Protein AF-A0A1J3HR22-F1 (afdb_monomer)

Mean predicted aligned error: 10.81 Å

Structure (mmCIF, N/CA/C/O backbone):
data_AF-A0A1J3HR22-F1
#
_entry.id   AF-A0A1J3HR22-F1
#
loop_
_atom_site.group_PDB
_atom_site.id
_atom_site.type_symbol
_atom_site.label_atom_id
_atom_site.label_alt_id
_atom_site.label_comp_id
_atom_site.label_asym_id
_atom_site.label_entity_id
_atom_site.label_seq_id
_atom_site.pdbx_PDB_ins_code
_atom_site.Cartn_x
_atom_site.Cartn_y
_atom_site.Cartn_z
_atom_site.occupancy
_atom_site.B_iso_or_equiv
_atom_site.auth_seq_id
_atom_site.auth_comp_id
_atom_site.auth_asym_id
_atom_site.auth_atom_id
_atom_site.pdbx_PDB_model_num
ATOM 1 N N . GLY A 1 1 ? 10.345 19.399 -40.267 1.00 38.50 1 GLY A N 1
ATOM 2 C CA . GLY A 1 1 ? 11.377 18.783 -39.419 1.00 38.50 1 GLY A CA 1
ATOM 3 C C . GLY A 1 1 ? 10.767 17.568 -38.771 1.00 38.50 1 GLY A C 1
ATOM 4 O O . GLY A 1 1 ? 9.770 17.724 -38.082 1.00 38.50 1 GLY A O 1
ATOM 5 N N . GLU A 1 2 ? 11.291 16.381 -39.057 1.00 41.41 2 GLU A N 1
ATOM 6 C CA . GLU A 1 2 ? 10.837 15.141 -38.424 1.00 41.41 2 GLU A CA 1
ATOM 7 C C . GLU A 1 2 ? 11.431 15.054 -37.016 1.00 41.41 2 GLU A C 1
ATOM 9 O O . GLU A 1 2 ? 12.649 15.016 -36.838 1.00 41.41 2 GLU A O 1
ATOM 14 N N . ILE A 1 3 ? 10.569 15.074 -35.999 1.00 49.09 3 ILE A N 1
ATOM 15 C CA . ILE A 1 3 ? 10.969 14.804 -34.619 1.00 49.09 3 ILE A CA 1
ATOM 16 C C . ILE A 1 3 ? 11.167 13.292 -34.522 1.00 49.09 3 ILE A C 1
ATOM 18 O O . ILE A 1 3 ? 10.205 12.528 -34.510 1.00 49.09 3 ILE A O 1
ATOM 22 N N . LEU A 1 4 ? 12.426 12.861 -34.480 1.00 43.66 4 LEU A N 1
ATOM 23 C CA . LEU A 1 4 ? 12.804 11.466 -34.292 1.00 43.66 4 LEU A CA 1
ATOM 24 C C . LEU A 1 4 ? 12.499 11.055 -32.839 1.00 43.66 4 LEU A C 1
ATOM 26 O O . LEU A 1 4 ? 13.366 11.115 -31.965 1.00 43.66 4 LEU A O 1
ATOM 30 N N . ILE A 1 5 ? 11.252 10.677 -32.553 1.00 50.25 5 ILE A N 1
ATOM 31 C CA . ILE A 1 5 ? 10.874 10.106 -31.257 1.00 50.25 5 ILE A CA 1
ATOM 32 C C . ILE A 1 5 ? 11.477 8.701 -31.201 1.00 50.25 5 ILE A C 1
ATOM 34 O O . ILE A 1 5 ? 10.930 7.754 -31.763 1.00 50.25 5 ILE A O 1
ATOM 38 N N . LYS A 1 6 ? 12.640 8.550 -30.560 1.00 55.81 6 LYS A N 1
ATOM 39 C CA . LYS A 1 6 ? 13.169 7.217 -30.259 1.00 55.81 6 LYS A CA 1
ATOM 40 C C . LYS A 1 6 ? 12.271 6.577 -29.194 1.00 55.81 6 LYS A C 1
ATOM 42 O O . LYS A 1 6 ? 12.116 7.185 -28.133 1.00 55.81 6 LYS A O 1
ATOM 47 N N . PRO A 1 7 ? 11.692 5.389 -29.439 1.00 66.38 7 PRO A N 1
ATOM 48 C CA . PRO A 1 7 ? 10.910 4.701 -28.422 1.00 66.38 7 PRO A CA 1
ATOM 49 C C . PRO A 1 7 ? 11.784 4.436 -27.191 1.00 66.38 7 PRO A C 1
ATOM 51 O O . PRO A 1 7 ? 12.948 4.039 -27.309 1.00 66.38 7 PRO A O 1
ATOM 54 N N . ALA A 1 8 ? 11.236 4.711 -26.008 1.00 76.19 8 ALA A N 1
ATOM 55 C CA . ALA A 1 8 ? 11.903 4.397 -24.754 1.00 76.19 8 ALA A CA 1
ATOM 56 C C . ALA A 1 8 ? 12.046 2.875 -24.619 1.00 76.19 8 ALA A C 1
ATOM 58 O O . ALA A 1 8 ? 11.144 2.125 -24.984 1.00 76.19 8 ALA A O 1
ATOM 59 N N . ARG A 1 9 ? 13.185 2.425 -24.090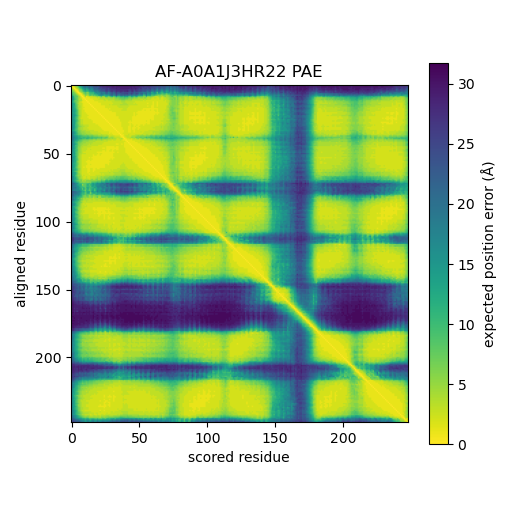 1.00 80.44 9 ARG A N 1
ATOM 60 C CA . ARG A 1 9 ? 13.439 1.004 -23.834 1.00 80.44 9 ARG A CA 1
ATOM 61 C C . ARG A 1 9 ? 12.519 0.465 -22.744 1.00 80.44 9 ARG A C 1
ATOM 63 O O . ARG A 1 9 ? 12.256 1.176 -21.772 1.00 80.44 9 ARG A O 1
ATOM 70 N N . ALA A 1 10 ? 12.133 -0.803 -22.843 1.00 83.75 10 ALA A N 1
ATOM 71 C CA . ALA A 1 10 ? 11.312 -1.489 -21.851 1.00 83.75 10 ALA A CA 1
ATOM 72 C C . ALA A 1 10 ? 11.959 -1.454 -20.460 1.00 83.75 10 ALA A C 1
ATOM 74 O O . ALA A 1 10 ? 11.281 -1.189 -19.474 1.00 83.75 10 ALA A O 1
ATOM 75 N N . THR A 1 11 ? 13.291 -1.575 -20.376 1.00 77.94 11 THR A N 1
ATOM 76 C CA . THR A 1 11 ? 14.018 -1.429 -19.101 1.00 77.94 11 THR A CA 1
ATOM 77 C C . THR A 1 11 ? 13.822 -0.046 -18.463 1.00 77.94 11 THR A C 1
ATOM 79 O O . THR A 1 11 ? 13.668 0.077 -17.247 1.00 77.94 11 THR A O 1
ATOM 82 N N . THR A 1 12 ? 13.832 1.020 -19.268 1.00 81.06 12 THR A N 1
ATOM 83 C CA . THR A 1 12 ? 13.593 2.385 -18.778 1.00 81.06 12 THR A CA 1
ATOM 84 C C . THR A 1 12 ? 12.143 2.549 -18.336 1.00 81.06 12 THR A C 1
ATOM 86 O O . THR A 1 12 ? 11.900 3.092 -17.263 1.00 81.06 12 THR A O 1
ATOM 89 N N . LEU A 1 13 ? 11.199 2.028 -19.122 1.00 85.75 13 LEU A N 1
ATOM 90 C CA . LEU A 1 13 ? 9.773 2.067 -18.806 1.00 85.75 13 LEU A CA 1
ATOM 91 C C . LEU A 1 13 ? 9.453 1.292 -17.520 1.00 85.75 13 LEU A C 1
ATOM 93 O O . LEU A 1 13 ? 8.740 1.816 -16.672 1.00 85.75 13 LEU A O 1
ATOM 97 N N . ALA A 1 14 ? 10.057 0.120 -17.309 1.00 84.81 14 ALA A N 1
ATOM 98 C CA . ALA A 1 14 ? 9.918 -0.657 -16.078 1.00 84.81 14 ALA A CA 1
ATOM 99 C C . ALA A 1 14 ? 10.439 0.107 -14.849 1.00 84.81 14 ALA A C 1
ATOM 101 O O . ALA A 1 14 ? 9.800 0.106 -13.803 1.00 84.81 14 ALA A O 1
ATOM 102 N N . ARG A 1 15 ? 11.571 0.818 -14.960 1.00 82.31 15 ARG A N 1
ATOM 103 C CA . ARG A 1 15 ? 12.066 1.675 -13.863 1.00 82.31 15 ARG A CA 1
ATOM 104 C C . ARG A 1 15 ? 11.129 2.848 -13.578 1.00 82.31 15 ARG A C 1
ATOM 106 O O . ARG A 1 15 ? 10.887 3.161 -12.416 1.00 82.31 15 ARG A O 1
ATOM 113 N N . THR A 1 16 ? 10.592 3.486 -14.617 1.00 85.75 16 THR A N 1
ATOM 114 C CA . THR A 1 16 ? 9.608 4.563 -14.452 1.00 85.75 16 THR A CA 1
ATOM 115 C C . THR A 1 16 ? 8.323 4.054 -13.799 1.00 85.75 16 THR A C 1
ATOM 117 O O . THR A 1 16 ? 7.825 4.701 -12.881 1.00 85.75 16 THR A O 1
ATOM 120 N N . GLU A 1 17 ? 7.803 2.897 -14.213 1.00 89.94 17 GLU A N 1
ATOM 121 C CA . GLU A 1 17 ? 6.619 2.307 -13.576 1.00 89.94 17 GLU A CA 1
ATOM 122 C C . GLU A 1 17 ? 6.887 1.824 -12.152 1.00 89.94 17 GLU A C 1
ATOM 124 O O . GLU A 1 17 ? 6.005 1.950 -11.310 1.00 89.94 17 GLU A O 1
ATOM 129 N N . LEU A 1 18 ? 8.097 1.355 -11.834 1.00 89.88 18 LEU A N 1
ATOM 130 C CA . LEU A 1 18 ? 8.469 1.037 -10.454 1.00 89.88 18 LEU A CA 1
ATOM 131 C C . LEU A 1 18 ? 8.356 2.274 -9.549 1.00 89.88 18 LEU A C 1
ATOM 133 O O . LEU A 1 18 ? 7.756 2.190 -8.481 1.00 89.88 18 LEU A O 1
ATOM 137 N N . SER A 1 19 ? 8.860 3.430 -9.999 1.00 89.44 19 SER A N 1
ATOM 138 C CA . SER A 1 19 ? 8.702 4.705 -9.278 1.00 89.44 19 SER A CA 1
ATOM 139 C C . SER A 1 19 ? 7.226 5.060 -9.088 1.00 89.44 19 SER A C 1
ATOM 141 O O . SER A 1 19 ? 6.793 5.359 -7.982 1.00 89.44 19 SER A O 1
ATOM 143 N N . ARG A 1 20 ? 6.419 4.930 -10.149 1.00 93.69 20 ARG A N 1
ATOM 144 C CA . ARG A 1 20 ? 4.973 5.203 -10.096 1.00 93.69 20 ARG A CA 1
ATOM 145 C C . ARG A 1 20 ? 4.221 4.256 -9.161 1.00 93.69 20 ARG A C 1
ATOM 147 O O . ARG A 1 20 ? 3.261 4.681 -8.523 1.00 93.69 20 ARG A O 1
ATOM 154 N N . CYS A 1 21 ? 4.643 2.994 -9.062 1.00 95.25 21 CYS A N 1
ATOM 155 C CA . CYS A 1 21 ? 4.098 2.050 -8.089 1.00 95.25 21 CYS A CA 1
ATOM 156 C C . CYS A 1 21 ? 4.400 2.507 -6.657 1.00 95.25 21 CYS A C 1
ATOM 158 O O . CYS A 1 21 ? 3.495 2.499 -5.829 1.00 95.25 21 CYS A O 1
ATOM 160 N N . LEU A 1 22 ? 5.628 2.953 -6.367 1.00 94.31 22 LEU A N 1
ATOM 161 C CA . LEU A 1 22 ? 5.996 3.477 -5.044 1.00 94.31 22 LEU A CA 1
ATOM 162 C C . LEU A 1 22 ? 5.166 4.707 -4.667 1.00 94.31 22 LEU A C 1
ATOM 164 O O . LEU A 1 22 ? 4.589 4.738 -3.580 1.00 94.31 22 LEU A O 1
ATOM 168 N N . ASP A 1 23 ? 5.025 5.665 -5.583 1.00 94.94 23 ASP A N 1
ATOM 169 C CA . ASP A 1 23 ? 4.172 6.841 -5.381 1.00 94.94 23 ASP A CA 1
ATOM 170 C C . ASP A 1 23 ? 2.717 6.444 -5.123 1.00 94.94 23 ASP A C 1
ATOM 172 O O . ASP A 1 23 ? 2.047 6.991 -4.247 1.00 94.94 23 ASP A O 1
ATOM 176 N N . ALA A 1 24 ? 2.215 5.459 -5.870 1.00 97.56 24 ALA A N 1
ATOM 177 C CA . ALA A 1 24 ? 0.863 4.956 -5.692 1.00 97.56 24 ALA A CA 1
ATOM 178 C C . ALA A 1 24 ? 0.679 4.236 -4.342 1.00 97.56 24 ALA A C 1
ATOM 180 O O . ALA A 1 24 ? -0.390 4.359 -3.744 1.00 97.56 24 ALA A O 1
ATOM 181 N N . VAL A 1 25 ? 1.700 3.541 -3.821 1.00 97.12 25 VAL A N 1
ATOM 182 C CA . VAL A 1 25 ? 1.680 2.972 -2.460 1.00 97.12 25 VAL A CA 1
ATOM 183 C C . VAL A 1 25 ? 1.645 4.085 -1.411 1.00 97.12 25 VAL A C 1
ATOM 185 O O . VAL A 1 25 ? 0.811 4.028 -0.509 1.00 97.12 25 VAL A O 1
ATOM 188 N N . VAL A 1 26 ? 2.475 5.126 -1.547 1.00 96.62 26 VAL A N 1
ATOM 189 C CA . VAL A 1 26 ? 2.454 6.306 -0.660 1.00 96.62 26 VAL A CA 1
ATOM 190 C C . VAL A 1 26 ? 1.065 6.955 -0.644 1.00 96.62 26 VAL A C 1
ATOM 192 O O . VAL A 1 26 ? 0.518 7.226 0.426 1.00 96.62 26 VAL A O 1
ATOM 195 N N . ASP A 1 27 ? 0.464 7.146 -1.820 1.00 97.31 27 ASP A N 1
ATOM 196 C CA . ASP A 1 27 ? -0.894 7.675 -1.988 1.00 97.31 27 ASP A CA 1
ATOM 197 C C . ASP A 1 27 ? -1.959 6.796 -1.301 1.00 97.31 27 ASP A C 1
ATOM 199 O O . ASP A 1 27 ? -2.898 7.315 -0.683 1.00 97.31 27 ASP A O 1
ATOM 203 N N . CYS A 1 28 ? -1.839 5.468 -1.417 1.00 97.44 28 CYS A N 1
ATOM 204 C CA . CYS A 1 28 ? -2.753 4.516 -0.783 1.00 97.44 28 CYS A CA 1
ATOM 205 C C . CYS A 1 28 ? -2.635 4.565 0.742 1.00 97.44 28 CYS A C 1
ATOM 207 O O . CYS A 1 28 ? -3.651 4.697 1.420 1.00 97.44 28 CYS A O 1
ATOM 209 N N . VAL A 1 29 ? -1.415 4.530 1.287 1.00 96.31 29 VAL A N 1
ATOM 210 C CA . VAL A 1 29 ? -1.173 4.629 2.736 1.00 96.31 29 VAL A CA 1
ATOM 211 C C . VAL A 1 29 ? -1.680 5.966 3.281 1.00 96.31 29 VAL A C 1
ATOM 213 O O . VAL A 1 29 ? -2.351 5.996 4.310 1.00 96.31 29 VAL A O 1
ATOM 216 N N . GLY A 1 30 ? -1.444 7.071 2.569 1.00 96.50 30 GLY A N 1
ATOM 217 C CA . GLY A 1 30 ? -1.975 8.376 2.963 1.00 96.50 30 GLY A CA 1
ATOM 218 C C . GLY A 1 30 ? -3.503 8.428 2.960 1.00 96.50 30 GLY A C 1
ATOM 219 O O . GLY A 1 30 ? -4.106 8.959 3.888 1.00 96.50 30 GLY A O 1
ATOM 220 N N . SER A 1 31 ? -4.150 7.824 1.961 1.00 95.88 31 SER A N 1
ATOM 221 C CA . SER A 1 31 ? -5.617 7.735 1.925 1.00 95.88 31 SER A CA 1
ATOM 222 C C . SER A 1 31 ? -6.162 6.825 3.031 1.00 95.88 31 SER A C 1
ATOM 224 O O . SER A 1 31 ? -7.209 7.117 3.601 1.00 95.88 31 SER A O 1
ATOM 226 N N . LEU A 1 32 ? -5.441 5.755 3.376 1.00 95.19 32 LEU A N 1
ATOM 227 C CA . LEU A 1 32 ? -5.775 4.861 4.483 1.00 95.19 32 LEU A CA 1
ATOM 228 C C . LEU A 1 32 ? -5.757 5.591 5.834 1.00 95.19 32 LEU A C 1
ATOM 230 O O . LEU A 1 32 ? -6.704 5.451 6.606 1.00 95.19 32 LEU A O 1
ATOM 234 N N . VAL A 1 33 ? -4.736 6.414 6.095 1.00 95.19 33 VAL A N 1
ATOM 235 C CA . VAL A 1 33 ? -4.683 7.275 7.291 1.00 95.19 33 VAL A CA 1
ATOM 236 C C . VAL A 1 33 ? -5.955 8.120 7.398 1.00 95.19 33 VAL A C 1
ATOM 238 O O . VAL A 1 33 ? -6.622 8.104 8.432 1.00 95.19 33 VAL A O 1
ATOM 241 N N . LEU A 1 34 ? -6.342 8.793 6.310 1.00 93.94 34 LEU A N 1
ATOM 242 C CA . LEU A 1 34 ? -7.539 9.638 6.280 1.00 93.94 34 LEU A CA 1
ATOM 243 C C . LEU A 1 34 ? -8.834 8.836 6.474 1.00 93.94 34 LEU A C 1
ATOM 245 O O . LEU A 1 34 ? -9.764 9.322 7.121 1.00 93.94 34 LEU A O 1
ATOM 249 N N . CYS A 1 35 ? -8.899 7.601 5.964 1.00 91.88 35 CYS A N 1
ATOM 250 C CA . CYS A 1 35 ? -10.039 6.714 6.190 1.00 91.88 35 CYS A CA 1
ATOM 251 C C . CYS A 1 35 ? -10.197 6.365 7.678 1.00 91.88 35 CYS A C 1
ATOM 253 O O . CYS A 1 35 ? -11.311 6.432 8.194 1.00 91.88 35 CYS A O 1
ATOM 255 N N . CYS A 1 36 ? -9.107 6.046 8.384 1.00 89.56 36 CYS A N 1
ATOM 256 C CA . CYS A 1 36 ? -9.140 5.748 9.821 1.00 89.56 36 CYS A CA 1
ATOM 257 C C . CYS A 1 36 ? -9.515 6.979 10.670 1.00 89.56 36 CYS A C 1
ATOM 259 O O . CYS A 1 36 ? -10.240 6.863 11.665 1.00 89.56 36 CYS A O 1
ATOM 261 N N . GLU A 1 37 ? -9.069 8.170 10.263 1.00 89.75 37 GLU A N 1
ATOM 262 C CA . GLU A 1 37 ? -9.398 9.434 10.931 1.00 89.75 37 GLU A CA 1
ATOM 263 C C . GLU A 1 37 ? -10.860 9.821 10.758 1.00 89.75 37 GLU A C 1
ATOM 265 O O . GLU A 1 37 ? -11.599 9.952 11.734 1.00 89.75 37 GLU A O 1
ATOM 270 N N . GLN A 1 38 ? -11.271 10.009 9.505 1.00 87.00 38 GLN A N 1
ATOM 271 C CA . GLN A 1 38 ? -12.533 10.660 9.170 1.00 87.00 38 GLN A CA 1
ATOM 272 C C . GLN A 1 38 ? -13.682 9.667 9.041 1.00 87.00 38 GLN A C 1
ATOM 274 O O . GLN A 1 38 ? -14.837 10.068 9.158 1.00 87.00 38 GLN A O 1
ATOM 279 N N . LYS A 1 39 ? -13.377 8.388 8.772 1.00 82.75 39 LYS A N 1
ATOM 280 C CA . LYS A 1 39 ? -14.352 7.294 8.613 1.00 82.75 39 LYS A CA 1
ATOM 281 C C . LYS A 1 39 ? -15.476 7.633 7.631 1.00 82.75 39 LYS A C 1
ATOM 283 O O . LYS A 1 39 ? -16.604 7.169 7.764 1.00 82.75 39 LYS A O 1
ATOM 288 N N . SER A 1 40 ? -15.173 8.479 6.647 1.00 85.88 40 SER A N 1
ATOM 289 C CA . SER A 1 40 ? -16.160 8.996 5.710 1.00 85.88 40 SER A CA 1
ATOM 290 C C . SER A 1 40 ? -16.163 8.177 4.424 1.00 85.88 40 SER A C 1
ATOM 292 O O . SER A 1 40 ? -15.127 7.711 3.942 1.00 85.88 40 SER A O 1
ATOM 294 N N . GLN A 1 41 ? -17.342 8.056 3.815 1.00 87.06 41 GLN A N 1
ATOM 295 C CA . GLN A 1 41 ? -17.498 7.389 2.522 1.00 87.06 41 GLN A CA 1
ATOM 296 C C . GLN A 1 41 ? -16.679 8.060 1.411 1.00 87.06 41 GLN A C 1
ATOM 298 O O . GLN A 1 41 ? -16.249 7.408 0.458 1.00 87.06 41 GLN A O 1
ATOM 303 N N . GLN A 1 42 ? -16.427 9.363 1.546 1.00 91.44 42 GLN A N 1
ATOM 304 C CA . GLN A 1 42 ? -15.582 10.108 0.625 1.00 91.44 42 GLN A CA 1
ATOM 305 C C . GLN A 1 42 ? -14.122 9.643 0.694 1.00 91.44 42 GLN A C 1
ATOM 307 O O . GLN A 1 42 ? -13.525 9.405 -0.357 1.00 91.44 42 GLN A O 1
ATOM 312 N N . GLU A 1 43 ? -13.554 9.471 1.891 1.00 92.00 43 GLU A N 1
ATOM 313 C CA . GLU A 1 43 ? -12.174 8.986 2.029 1.00 92.00 43 GLU A CA 1
ATOM 314 C C . GLU A 1 43 ? -12.042 7.538 1.544 1.00 92.00 43 GLU A C 1
ATOM 316 O O . GLU A 1 43 ? -11.114 7.226 0.796 1.00 92.00 43 GLU A O 1
ATOM 321 N N . MET A 1 44 ? -13.030 6.682 1.829 1.00 92.31 44 MET A N 1
ATOM 322 C CA . MET A 1 44 ? -13.059 5.308 1.306 1.00 92.31 44 MET A CA 1
ATOM 323 C C . MET A 1 44 ? -13.093 5.274 -0.231 1.00 92.31 44 MET A C 1
ATOM 325 O O . MET A 1 44 ? -12.382 4.490 -0.863 1.00 92.31 44 MET A O 1
ATOM 329 N N . SER A 1 45 ? -13.861 6.170 -0.861 1.00 93.50 45 SER A N 1
ATOM 330 C CA . SER A 1 45 ? -13.875 6.306 -2.322 1.00 93.50 45 SER A CA 1
ATOM 331 C C . SER A 1 45 ? -12.534 6.793 -2.881 1.00 93.50 45 SER A C 1
ATOM 333 O O . SER A 1 45 ? -12.148 6.378 -3.979 1.00 93.50 45 SER A O 1
ATOM 335 N N . LYS A 1 46 ? -11.821 7.671 -2.165 1.00 95.62 46 LYS A N 1
ATOM 336 C CA . LYS A 1 46 ? -10.479 8.117 -2.563 1.00 95.62 46 LYS A CA 1
ATOM 337 C C . LYS A 1 46 ? -9.480 6.970 -2.483 1.00 95.62 46 LYS A C 1
ATOM 339 O O . LYS A 1 46 ? -8.772 6.751 -3.463 1.00 95.62 46 LYS A O 1
ATOM 344 N N . LEU A 1 47 ? -9.470 6.207 -1.386 1.00 95.50 47 LEU A N 1
ATOM 345 C CA . LEU A 1 47 ? -8.601 5.036 -1.237 1.00 95.50 47 LEU A CA 1
ATOM 346 C C . LEU A 1 47 ? -8.838 4.025 -2.367 1.00 95.50 47 LEU A C 1
ATOM 348 O O . LEU A 1 47 ? -7.878 3.592 -2.998 1.00 95.50 47 LEU A O 1
ATOM 352 N N . ARG A 1 48 ? -10.099 3.745 -2.720 1.00 96.19 48 ARG A N 1
ATOM 353 C CA . ARG A 1 48 ? -10.433 2.872 -3.859 1.00 96.19 48 ARG A CA 1
ATOM 354 C C . ARG A 1 48 ? -9.891 3.398 -5.194 1.00 96.19 48 ARG A C 1
ATOM 356 O O . ARG A 1 48 ? -9.374 2.632 -5.999 1.00 96.19 48 ARG A O 1
ATOM 363 N N . SER A 1 49 ? -9.972 4.707 -5.431 1.00 97.06 49 SER A N 1
ATOM 364 C CA . SER A 1 49 ? -9.402 5.328 -6.637 1.00 97.06 49 SER A CA 1
ATOM 365 C C . SER A 1 49 ? -7.871 5.213 -6.681 1.00 97.06 49 SER A C 1
ATOM 367 O O . SER A 1 49 ? -7.299 4.852 -7.712 1.00 97.06 49 SER A O 1
ATOM 369 N N . LYS A 1 50 ? -7.192 5.450 -5.549 1.00 97.50 50 LYS A N 1
ATOM 370 C CA . LYS A 1 50 ? -5.733 5.284 -5.436 1.00 97.50 50 LYS A CA 1
ATOM 371 C C . LYS A 1 50 ? -5.304 3.830 -5.616 1.00 97.50 50 LYS A C 1
ATOM 373 O O . LYS A 1 50 ? -4.336 3.572 -6.325 1.00 97.50 50 LYS A O 1
ATOM 378 N N . GLN A 1 51 ? -6.065 2.892 -5.063 1.00 97.12 51 GLN A N 1
ATOM 379 C CA . GLN A 1 51 ? -5.849 1.463 -5.250 1.00 97.12 51 GLN A CA 1
ATOM 380 C C . GLN A 1 51 ? -5.970 1.060 -6.726 1.00 97.12 51 GLN A C 1
ATOM 382 O O . GLN A 1 51 ? -5.095 0.358 -7.234 1.00 97.12 51 GLN A O 1
ATOM 387 N N . ALA A 1 52 ? -6.996 1.535 -7.439 1.00 97.75 52 ALA A N 1
ATOM 388 C CA . ALA A 1 52 ? -7.167 1.246 -8.863 1.00 97.75 52 ALA A CA 1
ATOM 389 C C . ALA A 1 52 ? -5.998 1.796 -9.698 1.00 97.75 52 ALA A C 1
ATOM 391 O O . ALA A 1 52 ? -5.520 1.139 -10.625 1.00 97.75 52 ALA A O 1
ATOM 392 N N . LYS A 1 53 ? -5.487 2.978 -9.329 1.00 97.94 53 LYS A N 1
ATOM 393 C CA . LYS A 1 53 ? -4.276 3.551 -9.926 1.00 97.94 53 LYS A CA 1
ATOM 394 C C . LYS A 1 53 ? -3.043 2.682 -9.652 1.00 97.94 53 LYS A C 1
ATOM 396 O O . LYS A 1 53 ? -2.301 2.399 -10.589 1.00 97.94 53 LYS A O 1
ATOM 401 N N . LEU A 1 54 ? -2.841 2.227 -8.410 1.00 98.00 54 LEU A N 1
ATOM 402 C CA . LEU A 1 54 ? -1.759 1.295 -8.067 1.00 98.00 54 LEU A CA 1
ATOM 403 C C . LEU A 1 54 ? -1.850 0.026 -8.920 1.00 98.00 54 LEU A C 1
ATOM 405 O O . LEU A 1 54 ? -0.865 -0.352 -9.542 1.00 98.00 54 LEU A O 1
ATOM 409 N N . LYS A 1 55 ? -3.036 -0.583 -9.016 1.00 98.00 55 LYS A N 1
ATOM 410 C CA . LYS A 1 55 ? -3.256 -1.790 -9.822 1.00 98.00 55 LYS A CA 1
ATOM 411 C C . LYS A 1 55 ? -2.854 -1.592 -11.285 1.00 98.00 55 LYS A C 1
ATOM 4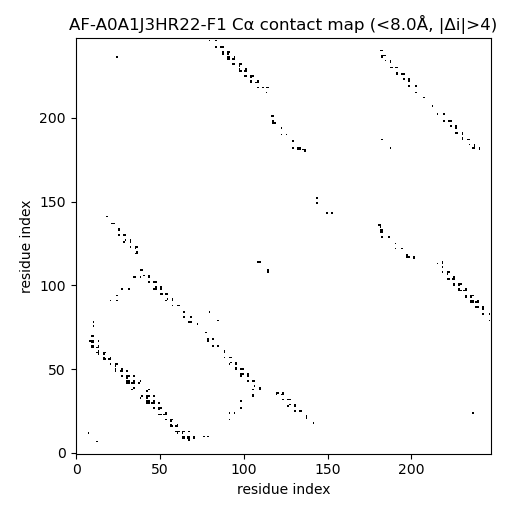13 O O . LYS A 1 55 ? -2.120 -2.407 -11.832 1.00 98.00 55 LYS A O 1
ATOM 418 N N . SER A 1 56 ? -3.262 -0.478 -11.890 1.00 98.19 56 SER A N 1
ATOM 419 C CA . SER A 1 56 ? -2.889 -0.152 -13.270 1.00 98.19 56 SER A CA 1
ATOM 420 C C . SER A 1 56 ? -1.371 -0.001 -13.453 1.00 98.19 56 SER A C 1
ATOM 422 O O . SER A 1 56 ? -0.829 -0.466 -14.457 1.00 98.19 56 SER A O 1
ATOM 424 N N . HIS A 1 57 ? -0.669 0.600 -12.487 1.00 97.38 57 HIS A N 1
ATOM 425 C CA . HIS A 1 57 ? 0.795 0.690 -12.524 1.00 97.38 57 HIS A CA 1
ATOM 426 C C . HIS A 1 57 ? 1.471 -0.676 -12.359 1.00 97.38 57 HIS A C 1
ATOM 428 O O . HIS A 1 57 ? 2.459 -0.940 -13.039 1.00 97.38 57 HIS A O 1
ATOM 434 N N . VAL A 1 58 ? 0.924 -1.564 -11.524 1.00 96.50 58 VAL A N 1
ATOM 435 C CA . VAL A 1 58 ? 1.429 -2.936 -11.359 1.00 96.50 58 VAL A CA 1
ATOM 436 C C . VAL A 1 58 ? 1.309 -3.733 -12.657 1.00 96.50 58 VAL A C 1
ATOM 438 O O . VAL A 1 58 ? 2.291 -4.327 -13.094 1.00 96.50 58 VAL A O 1
ATOM 441 N N . GLU A 1 59 ? 0.152 -3.679 -13.320 1.00 97.12 59 GLU A N 1
ATOM 442 C CA . GLU A 1 59 ? -0.072 -4.332 -14.620 1.00 97.12 59 GLU A CA 1
ATOM 443 C C . GLU A 1 59 ? 0.892 -3.791 -15.695 1.00 97.12 59 GLU A C 1
ATOM 445 O O . GLU A 1 59 ? 1.451 -4.540 -16.503 1.00 97.12 59 GLU A O 1
ATOM 450 N N . ALA A 1 60 ? 1.143 -2.477 -15.695 1.00 95.19 60 ALA A N 1
ATOM 451 C CA . ALA A 1 60 ? 2.113 -1.865 -16.598 1.00 95.19 60 ALA A CA 1
ATOM 452 C C . ALA A 1 60 ? 3.556 -2.294 -16.283 1.00 95.19 60 ALA A C 1
ATOM 454 O O . ALA A 1 60 ? 4.315 -2.598 -17.207 1.00 95.19 60 ALA A O 1
ATOM 455 N N . LEU A 1 61 ? 3.930 -2.339 -15.000 1.00 91.38 61 LEU A N 1
ATOM 456 C CA . LEU A 1 61 ? 5.247 -2.774 -14.541 1.00 91.38 61 LEU A CA 1
ATOM 457 C C . LEU A 1 61 ? 5.513 -4.232 -14.926 1.00 91.38 61 LEU A C 1
ATOM 459 O O . LEU A 1 61 ? 6.602 -4.536 -15.412 1.00 91.38 61 LEU A O 1
ATOM 463 N N . GLU A 1 62 ? 4.526 -5.113 -14.760 1.00 93.31 62 GLU A N 1
ATOM 464 C CA . GLU A 1 62 ? 4.609 -6.524 -15.149 1.00 93.31 62 GLU A CA 1
ATOM 465 C C . GLU A 1 62 ? 4.910 -6.656 -16.643 1.00 93.31 62 GLU A C 1
ATOM 467 O O . GLU A 1 62 ? 5.899 -7.285 -17.035 1.00 93.31 62 GLU A O 1
ATOM 472 N N . ARG A 1 63 ? 4.124 -5.967 -17.477 1.00 93.12 63 ARG A N 1
ATOM 473 C CA . ARG A 1 63 ? 4.312 -5.967 -18.929 1.00 93.12 63 ARG A CA 1
ATOM 474 C C . ARG A 1 63 ? 5.691 -5.441 -19.336 1.00 93.12 63 ARG A C 1
ATOM 476 O O . ARG A 1 63 ? 6.392 -6.095 -20.105 1.00 93.12 63 ARG A O 1
ATOM 483 N N . PHE A 1 64 ? 6.112 -4.287 -18.814 1.00 88.00 64 PHE A N 1
ATOM 484 C CA . PHE A 1 64 ? 7.416 -3.713 -19.167 1.00 88.00 64 PHE A CA 1
ATOM 485 C C . PHE A 1 64 ? 8.589 -4.554 -18.665 1.00 88.00 64 PHE A C 1
ATOM 487 O O . PHE A 1 64 ? 9.626 -4.605 -19.322 1.00 88.00 64 PHE A O 1
ATOM 494 N N . THR A 1 65 ? 8.439 -5.233 -17.528 1.00 85.19 65 THR A N 1
ATOM 495 C CA . THR A 1 65 ? 9.459 -6.153 -17.017 1.00 85.19 65 THR A CA 1
ATOM 496 C C . THR A 1 65 ? 9.603 -7.360 -17.938 1.00 85.19 65 THR A C 1
ATOM 498 O O . THR A 1 65 ? 10.724 -7.721 -18.295 1.00 85.19 65 THR A O 1
ATOM 501 N N . ALA A 1 66 ? 8.488 -7.953 -18.376 1.00 87.44 66 ALA A N 1
ATOM 502 C CA . ALA A 1 66 ? 8.505 -9.068 -19.317 1.00 87.44 66 ALA A CA 1
ATOM 503 C C . ALA A 1 66 ? 9.192 -8.684 -20.640 1.00 87.44 66 ALA A C 1
ATOM 505 O O . ALA A 1 66 ? 10.050 -9.418 -21.127 1.00 87.44 66 ALA A O 1
ATOM 506 N N . GLU A 1 67 ? 8.891 -7.497 -21.176 1.00 86.56 67 GLU A N 1
ATOM 507 C CA . GLU A 1 67 ? 9.560 -6.951 -22.362 1.00 86.56 67 GLU A CA 1
ATOM 508 C C . GLU A 1 67 ? 11.062 -6.705 -22.108 1.00 86.56 67 GLU A C 1
ATOM 510 O O . GLU A 1 67 ? 11.901 -7.088 -22.926 1.00 86.56 67 GLU A O 1
ATOM 515 N N . ALA A 1 68 ? 11.430 -6.134 -20.954 1.00 81.69 68 ALA A N 1
ATOM 516 C CA . ALA A 1 68 ? 12.817 -5.825 -20.596 1.00 81.69 68 ALA A CA 1
ATOM 517 C C . ALA A 1 68 ? 13.713 -7.071 -20.521 1.00 81.69 68 ALA A C 1
ATOM 519 O O . ALA A 1 68 ? 14.882 -7.005 -20.896 1.00 81.69 68 ALA A O 1
ATOM 520 N N . LEU A 1 69 ? 13.171 -8.217 -20.094 1.00 79.31 69 LEU A N 1
ATOM 521 C CA . LEU A 1 69 ? 13.903 -9.489 -20.055 1.00 79.31 69 LEU A CA 1
ATOM 522 C C . LEU A 1 69 ? 14.260 -10.024 -21.449 1.00 79.31 69 LEU A C 1
ATOM 524 O O . LEU A 1 69 ? 15.185 -10.825 -21.574 1.00 79.31 69 LEU A O 1
ATOM 528 N N . THR A 1 70 ? 13.552 -9.579 -22.489 1.00 81.62 70 THR A N 1
ATOM 529 C CA . THR A 1 70 ? 13.838 -9.941 -23.886 1.00 81.62 70 THR A CA 1
ATOM 530 C C . THR A 1 70 ? 14.803 -8.973 -24.572 1.00 81.62 70 THR A C 1
ATOM 532 O O . THR A 1 70 ? 15.272 -9.248 -25.678 1.00 81.62 70 THR A O 1
ATOM 535 N N . GLU A 1 71 ? 15.130 -7.843 -23.936 1.00 78.94 71 GLU A N 1
ATOM 536 C CA . GLU A 1 71 ? 16.043 -6.866 -24.518 1.00 78.94 71 GLU A CA 1
ATOM 537 C C . GLU A 1 71 ? 17.495 -7.374 -24.521 1.00 78.94 71 GLU A C 1
ATOM 539 O O . GLU A 1 71 ? 17.942 -8.032 -23.577 1.00 78.94 71 GLU A O 1
ATOM 544 N N . PRO A 1 72 ? 18.300 -7.012 -25.538 1.00 71.56 72 PRO A N 1
ATOM 545 C CA . PRO A 1 72 ? 19.725 -7.301 -25.517 1.00 71.56 72 PRO A CA 1
ATOM 546 C C . PRO A 1 72 ? 20.390 -6.649 -24.294 1.00 71.56 72 PRO A C 1
ATOM 548 O O . PRO A 1 72 ? 20.184 -5.464 -23.996 1.00 71.56 72 PRO A O 1
ATOM 551 N N . ASN A 1 73 ? 21.217 -7.436 -23.598 1.00 62.16 73 ASN A N 1
ATOM 552 C CA . ASN A 1 73 ? 21.950 -7.011 -22.408 1.00 62.16 73 ASN A CA 1
ATOM 553 C C . ASN A 1 73 ? 22.836 -5.798 -22.725 1.00 62.16 73 ASN A C 1
ATOM 555 O O . ASN A 1 73 ? 23.850 -5.921 -23.411 1.00 62.16 73 ASN A O 1
ATOM 559 N N . ILE A 1 74 ? 22.484 -4.627 -22.185 1.00 57.59 74 ILE A N 1
ATOM 560 C CA . ILE A 1 74 ? 23.344 -3.439 -22.228 1.00 57.59 74 ILE A CA 1
ATOM 561 C C . ILE A 1 74 ? 23.937 -3.225 -20.828 1.00 57.59 74 ILE A C 1
ATOM 563 O O . ILE A 1 74 ? 23.167 -3.022 -19.888 1.00 57.59 74 ILE A O 1
ATOM 567 N N . PRO A 1 75 ? 25.277 -3.218 -20.666 1.00 50.28 75 PRO A N 1
ATOM 568 C CA . PRO A 1 75 ? 25.945 -3.175 -19.358 1.00 50.28 75 PRO A CA 1
ATOM 569 C C . PRO A 1 75 ? 25.499 -2.039 -18.423 1.00 50.28 75 PRO A C 1
ATOM 571 O O . PRO A 1 75 ? 25.443 -2.228 -17.213 1.00 50.28 75 PRO A O 1
ATOM 574 N N . PHE A 1 76 ? 25.135 -0.877 -18.972 1.00 54.50 76 PHE A N 1
ATOM 575 C CA . PHE A 1 76 ? 24.724 0.315 -18.210 1.00 54.50 76 PHE A CA 1
ATOM 576 C C . PHE A 1 76 ? 23.225 0.364 -17.876 1.00 54.50 76 PHE A C 1
ATOM 578 O O . PHE A 1 76 ? 22.771 1.227 -17.129 1.00 54.50 76 PHE A O 1
ATOM 585 N N . LEU A 1 77 ? 22.440 -0.546 -18.451 1.00 53.19 77 LEU A N 1
ATOM 586 C CA . LEU A 1 77 ? 20.994 -0.646 -18.272 1.00 53.19 77 LEU A CA 1
ATOM 587 C C . LEU A 1 77 ? 20.633 -2.009 -17.691 1.00 53.19 77 LEU A C 1
ATOM 589 O O . LEU A 1 77 ? 19.584 -2.544 -18.015 1.00 53.19 77 LEU A O 1
ATOM 593 N N . ARG A 1 78 ? 21.501 -2.592 -16.853 1.00 53.47 78 ARG A N 1
ATOM 594 C CA . ARG A 1 78 ? 21.200 -3.885 -16.240 1.00 53.47 78 ARG A CA 1
ATOM 595 C C . ARG A 1 78 ? 19.874 -3.762 -15.464 1.00 53.47 78 ARG A C 1
ATOM 597 O O . ARG A 1 78 ? 19.770 -2.892 -14.591 1.00 53.47 78 ARG A O 1
ATOM 604 N N . PRO A 1 79 ? 18.847 -4.548 -15.817 1.00 54.44 79 PRO A N 1
ATOM 605 C CA . PRO A 1 79 ? 17.600 -4.543 -15.073 1.00 54.44 79 PRO A CA 1
ATOM 606 C C . PRO A 1 79 ? 17.850 -5.106 -13.667 1.00 54.44 79 PRO A C 1
ATOM 608 O O . PRO A 1 79 ? 18.813 -5.854 -13.457 1.00 54.44 79 PRO A O 1
ATOM 611 N N . LEU A 1 80 ? 16.972 -4.774 -12.712 1.00 61.84 80 LEU A N 1
ATOM 612 C CA . LEU A 1 80 ? 16.781 -5.648 -11.552 1.00 61.84 80 LEU A CA 1
ATOM 613 C C . LEU A 1 80 ? 16.631 -7.080 -12.091 1.00 61.84 80 LEU A C 1
ATOM 615 O O . LEU A 1 80 ? 16.013 -7.292 -13.138 1.00 61.84 80 LEU A O 1
ATOM 619 N N . ASN A 1 81 ? 17.243 -8.064 -11.435 1.00 70.75 81 ASN A N 1
ATOM 620 C CA . ASN A 1 81 ? 17.105 -9.434 -11.917 1.00 70.75 81 ASN A CA 1
ATOM 621 C C . ASN A 1 81 ? 15.613 -9.847 -11.872 1.00 70.75 81 ASN A C 1
ATOM 623 O O . ASN A 1 81 ? 14.830 -9.309 -11.087 1.00 70.75 81 ASN A O 1
ATOM 627 N N . ALA A 1 82 ? 15.210 -10.791 -12.727 1.00 70.75 82 ALA A N 1
ATOM 628 C CA . ALA A 1 82 ? 13.808 -11.206 -12.850 1.00 70.75 82 ALA A CA 1
ATOM 629 C C . ALA A 1 82 ? 13.185 -11.640 -11.507 1.00 70.75 82 ALA A C 1
ATOM 631 O O . ALA A 1 82 ? 12.000 -11.421 -11.269 1.00 70.75 82 ALA A O 1
ATOM 632 N N . VAL A 1 83 ? 13.991 -12.226 -10.613 1.00 70.50 83 VAL A N 1
ATOM 633 C CA . VAL A 1 83 ? 13.547 -12.676 -9.287 1.00 70.50 83 VAL A CA 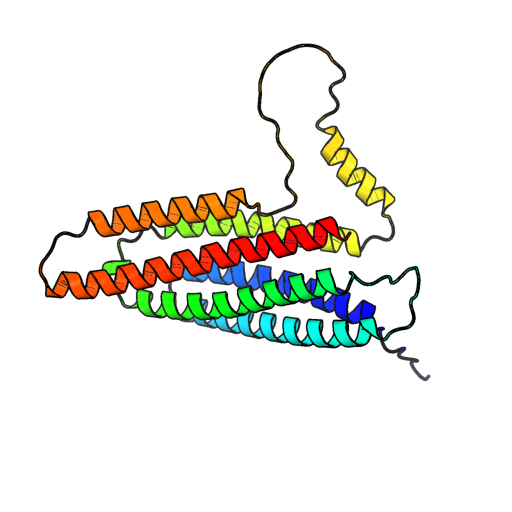1
ATOM 634 C C . VAL A 1 83 ? 13.131 -11.485 -8.424 1.00 70.50 83 VAL A C 1
ATOM 636 O O . VAL A 1 83 ? 12.064 -11.523 -7.815 1.00 70.50 83 VAL A O 1
ATOM 639 N N . SER A 1 84 ? 13.927 -10.417 -8.409 1.00 79.44 84 SER A N 1
ATOM 640 C CA . SER A 1 84 ? 13.624 -9.195 -7.664 1.00 79.44 84 SER A CA 1
ATOM 641 C C . SER A 1 84 ? 12.364 -8.504 -8.183 1.00 79.44 84 SER A C 1
ATOM 643 O O . SER A 1 84 ? 11.508 -8.126 -7.387 1.00 79.44 84 SER A O 1
ATOM 645 N N . TYR A 1 85 ? 12.177 -8.414 -9.505 1.00 80.88 85 TYR A N 1
ATOM 646 C CA . TYR A 1 85 ? 10.937 -7.859 -10.059 1.00 80.88 85 TYR A CA 1
ATOM 647 C C . TYR A 1 85 ? 9.703 -8.691 -9.711 1.00 80.88 85 TYR A C 1
ATOM 649 O O . TYR A 1 85 ? 8.688 -8.120 -9.327 1.00 80.88 85 TYR A O 1
ATOM 657 N N . ASN A 1 86 ? 9.782 -10.021 -9.791 1.00 83.12 86 ASN A N 1
ATOM 658 C CA . ASN A 1 86 ? 8.652 -10.883 -9.440 1.00 83.12 86 ASN A CA 1
ATOM 659 C C . ASN A 1 86 ? 8.246 -10.731 -7.968 1.00 83.12 86 ASN A C 1
ATOM 661 O O . ASN A 1 86 ? 7.057 -10.708 -7.657 1.00 83.12 86 ASN A O 1
ATOM 665 N N . LYS A 1 87 ? 9.219 -10.578 -7.060 1.00 87.44 87 LYS A N 1
ATOM 666 C CA . LYS A 1 87 ? 8.933 -10.278 -5.651 1.00 87.44 87 LYS A CA 1
ATOM 667 C C . LYS A 1 87 ? 8.252 -8.921 -5.489 1.00 87.44 87 LYS A C 1
ATOM 669 O O . LYS A 1 87 ? 7.224 -8.849 -4.824 1.00 87.44 87 LYS A O 1
ATOM 674 N N . LEU A 1 88 ? 8.788 -7.875 -6.125 1.00 90.00 88 LEU A N 1
ATOM 675 C CA . LEU A 1 88 ? 8.216 -6.527 -6.081 1.00 90.00 88 LEU A CA 1
ATOM 676 C C . LEU A 1 88 ? 6.782 -6.506 -6.618 1.00 90.00 88 LEU A C 1
ATOM 678 O O . LEU A 1 88 ? 5.888 -6.002 -5.946 1.00 90.00 88 LEU A O 1
ATOM 682 N N . LEU A 1 89 ? 6.547 -7.104 -7.789 1.00 91.44 89 LEU A N 1
ATOM 683 C CA . LEU A 1 89 ? 5.217 -7.246 -8.388 1.00 91.44 89 LEU A CA 1
ATOM 684 C C . LEU A 1 89 ? 4.254 -7.982 -7.459 1.00 91.44 89 LEU A C 1
ATOM 686 O O . LEU A 1 89 ? 3.122 -7.534 -7.268 1.00 91.44 89 LEU A O 1
ATOM 690 N N . GLY A 1 90 ? 4.713 -9.072 -6.839 1.00 94.00 90 GLY A N 1
ATOM 691 C CA . GLY A 1 90 ? 3.940 -9.809 -5.846 1.00 94.00 90 GLY A CA 1
ATOM 692 C C . GLY A 1 90 ? 3.538 -8.934 -4.657 1.00 94.00 90 GLY A C 1
ATOM 693 O O . GLY A 1 90 ? 2.367 -8.919 -4.280 1.00 94.00 90 GLY A O 1
ATOM 694 N N . SER A 1 91 ? 4.473 -8.170 -4.090 1.00 95.38 91 SER A N 1
ATOM 695 C CA . SER A 1 91 ? 4.187 -7.276 -2.964 1.00 95.38 91 SER A CA 1
ATOM 696 C C . SER A 1 91 ? 3.275 -6.108 -3.349 1.00 95.38 91 SER A C 1
ATOM 698 O O . SER A 1 91 ? 2.311 -5.844 -2.632 1.00 95.38 91 SER A O 1
ATOM 700 N N . PHE A 1 92 ? 3.485 -5.453 -4.497 1.00 96.50 92 PHE A N 1
ATOM 701 C CA . PHE A 1 92 ? 2.586 -4.385 -4.951 1.00 96.50 92 PHE A CA 1
ATOM 702 C C . PHE A 1 92 ? 1.163 -4.890 -5.217 1.00 96.50 92 PHE A C 1
ATOM 704 O O . PHE A 1 92 ? 0.199 -4.226 -4.832 1.00 96.50 92 PHE A O 1
ATOM 711 N N . SER A 1 93 ? 1.025 -6.069 -5.832 1.00 96.56 93 SER A N 1
ATOM 712 C CA . SER A 1 93 ? -0.282 -6.693 -6.081 1.00 96.56 93 SER A CA 1
ATOM 713 C C . SER A 1 93 ? -1.022 -6.949 -4.770 1.00 96.56 93 SER A C 1
ATOM 715 O O . SER A 1 93 ? -2.164 -6.527 -4.613 1.00 96.56 93 SER A O 1
ATOM 717 N N . LYS A 1 94 ? -0.340 -7.539 -3.779 1.00 97.88 94 LYS A N 1
ATOM 718 C CA . LYS A 1 94 ? -0.922 -7.769 -2.451 1.00 97.88 94 LYS A CA 1
ATOM 719 C C . LYS A 1 94 ? -1.328 -6.473 -1.763 1.00 97.88 94 LYS A C 1
ATOM 721 O O . LYS A 1 94 ? -2.403 -6.432 -1.184 1.00 97.88 94 LYS A O 1
ATOM 726 N N . ILE A 1 95 ? -0.508 -5.419 -1.815 1.00 97.81 95 ILE A N 1
ATOM 727 C CA . ILE A 1 95 ? -0.883 -4.113 -1.246 1.00 97.81 95 ILE A CA 1
ATOM 728 C C . ILE A 1 95 ? -2.159 -3.597 -1.911 1.00 97.81 95 ILE A C 1
ATOM 730 O O . ILE A 1 95 ? -3.066 -3.146 -1.217 1.00 97.81 95 ILE A O 1
ATOM 734 N N . SER A 1 96 ? -2.254 -3.705 -3.238 1.00 96.56 96 SER A N 1
ATOM 735 C CA . SER A 1 96 ? -3.447 -3.308 -3.984 1.00 96.56 96 SER A CA 1
ATOM 736 C C . SER A 1 96 ? -4.699 -4.061 -3.515 1.00 96.56 96 SER A C 1
ATOM 738 O O . SER A 1 96 ? -5.721 -3.432 -3.236 1.00 96.56 96 SER A O 1
ATOM 740 N N . ASP A 1 97 ? -4.613 -5.382 -3.357 1.00 96.31 97 ASP A N 1
ATOM 741 C CA . ASP A 1 97 ? -5.726 -6.204 -2.871 1.00 96.31 97 ASP A CA 1
ATOM 742 C C . ASP A 1 97 ? -6.076 -5.884 -1.409 1.00 96.31 97 ASP A C 1
ATOM 744 O O . ASP A 1 97 ? -7.244 -5.726 -1.061 1.00 96.31 97 ASP A O 1
ATOM 748 N N . LEU A 1 98 ? -5.071 -5.713 -0.548 1.00 97.44 98 LEU A N 1
ATOM 749 C CA . LEU A 1 98 ? -5.258 -5.352 0.859 1.00 97.44 98 LEU A CA 1
ATOM 750 C C . LEU A 1 98 ? -5.941 -3.989 1.008 1.00 97.44 98 LEU A C 1
ATOM 752 O O . LEU A 1 98 ? -6.821 -3.851 1.853 1.00 97.44 98 LEU A O 1
ATOM 756 N N . CYS A 1 99 ? -5.614 -2.998 0.172 1.00 95.56 99 CYS A N 1
ATOM 757 C CA . CYS A 1 99 ? -6.323 -1.717 0.161 1.00 95.56 99 CYS A CA 1
ATOM 758 C C . CYS A 1 99 ? -7.818 -1.878 -0.153 1.00 95.56 99 CYS A C 1
ATOM 760 O O . CYS A 1 99 ? -8.634 -1.183 0.453 1.00 95.56 99 CYS A O 1
ATOM 762 N N . LEU A 1 100 ? -8.189 -2.792 -1.060 1.00 93.56 100 LEU A N 1
ATOM 763 C CA . LEU A 1 100 ? -9.598 -3.095 -1.336 1.00 93.56 100 LEU A CA 1
ATOM 764 C C . LEU A 1 100 ? -10.288 -3.703 -0.116 1.00 93.56 100 LEU A C 1
ATOM 766 O O . LEU A 1 100 ? -11.359 -3.233 0.259 1.00 93.56 100 LEU A O 1
ATOM 770 N N . TYR A 1 101 ? -9.669 -4.698 0.522 1.00 94.00 101 TYR A N 1
ATOM 771 C CA . TYR A 1 101 ? -10.238 -5.318 1.720 1.00 94.00 101 TYR A CA 1
ATOM 772 C C . TYR A 1 101 ? -10.411 -4.307 2.851 1.00 94.00 101 TYR A C 1
ATOM 774 O O . TYR A 1 101 ? -11.485 -4.223 3.436 1.00 94.00 101 TYR A O 1
ATOM 782 N N . VAL A 1 102 ? -9.407 -3.464 3.100 1.00 93.62 102 VAL A N 1
ATOM 783 C CA . VAL A 1 102 ? -9.499 -2.406 4.113 1.00 93.62 102 VAL A CA 1
ATOM 784 C C . VAL A 1 102 ? -10.657 -1.443 3.828 1.00 93.62 102 VAL A C 1
ATOM 786 O O . VAL A 1 102 ? -11.370 -1.070 4.758 1.00 93.62 102 VAL A O 1
ATOM 789 N N . CYS A 1 103 ? -10.888 -1.060 2.566 1.00 90.94 103 CYS A N 1
ATOM 790 C CA . CYS A 1 103 ? -12.054 -0.252 2.201 1.00 90.94 103 CYS A CA 1
ATOM 791 C C . CYS A 1 103 ? -13.378 -0.925 2.590 1.00 90.94 103 CYS A C 1
ATOM 793 O O . CYS A 1 103 ? -14.257 -0.2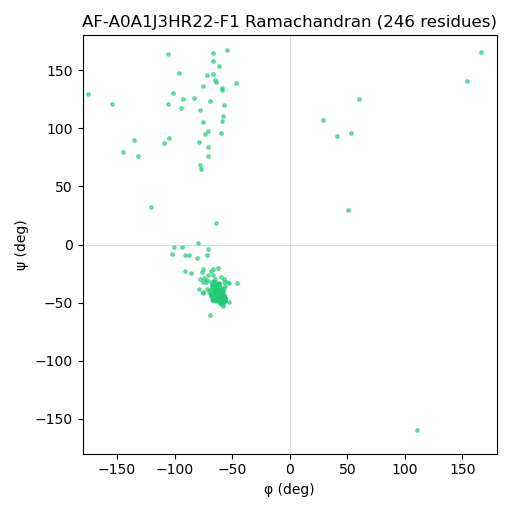52 3.127 1.00 90.94 103 CYS A O 1
ATOM 795 N N . GLU A 1 104 ? -13.537 -2.219 2.307 1.00 89.94 104 GLU A N 1
ATOM 796 C CA . GLU A 1 104 ? -14.774 -2.939 2.633 1.00 89.94 104 GLU A CA 1
ATOM 797 C C . GLU A 1 104 ? -14.955 -3.104 4.149 1.00 89.94 104 GLU A C 1
ATOM 799 O O . GLU A 1 104 ? -16.042 -2.838 4.661 1.00 89.94 104 GLU A O 1
ATOM 804 N N . GLU A 1 105 ? -13.893 -3.437 4.886 1.00 90.31 105 GLU A N 1
ATOM 805 C CA . GLU A 1 105 ? -13.948 -3.569 6.348 1.00 90.31 105 GLU A CA 1
ATOM 806 C C . GLU A 1 105 ? -14.289 -2.237 7.031 1.00 90.31 105 GLU A C 1
ATOM 808 O O . GLU A 1 105 ? -15.161 -2.173 7.899 1.00 90.31 105 GLU A O 1
ATOM 813 N N . LEU A 1 106 ? -13.666 -1.133 6.606 1.00 89.44 106 LEU A N 1
ATOM 814 C CA . LEU A 1 106 ? -13.977 0.196 7.141 1.00 89.44 106 LEU A CA 1
ATOM 815 C C . LEU A 1 106 ? -15.411 0.625 6.824 1.00 89.44 106 LEU A C 1
ATOM 817 O O . LEU A 1 106 ? -16.062 1.260 7.655 1.00 89.44 106 LEU A O 1
ATOM 821 N N . LYS A 1 107 ? -15.930 0.249 5.652 1.00 87.12 107 LYS A N 1
ATOM 822 C CA . LYS A 1 107 ? -17.323 0.503 5.289 1.00 87.12 107 LYS A CA 1
ATOM 823 C C . LYS A 1 107 ? -18.276 -0.261 6.206 1.00 87.12 107 LYS A C 1
ATOM 825 O O . LYS A 1 107 ? -19.226 0.346 6.701 1.00 87.12 107 LYS A O 1
ATOM 830 N N . ASN A 1 108 ? -17.999 -1.535 6.480 1.00 85.19 108 ASN A N 1
ATOM 831 C CA . ASN A 1 108 ? -18.785 -2.348 7.412 1.00 85.19 108 ASN A CA 1
ATOM 832 C C . ASN A 1 108 ? -18.769 -1.752 8.831 1.00 85.19 108 ASN A C 1
ATOM 834 O O . ASN A 1 108 ? -19.803 -1.695 9.491 1.00 85.19 108 ASN A O 1
ATOM 838 N N . LEU A 1 109 ? -17.622 -1.223 9.272 1.00 84.19 109 LEU A N 1
ATOM 839 C CA . LEU A 1 109 ? -17.470 -0.596 10.589 1.00 84.19 109 LEU A CA 1
ATOM 840 C C . LEU A 1 109 ? -18.122 0.791 10.696 1.00 84.19 109 LEU A C 1
ATOM 842 O O . LEU A 1 109 ? -18.558 1.171 11.779 1.00 84.19 109 LEU A O 1
ATOM 846 N N . SER A 1 110 ? -18.222 1.550 9.599 1.00 77.06 110 SER A N 1
ATOM 847 C CA . SER A 1 110 ? -18.760 2.922 9.609 1.00 77.06 110 SER A CA 1
ATOM 848 C C . SER A 1 110 ? -20.231 3.029 10.042 1.00 77.06 110 SER A C 1
ATOM 850 O O . SER A 1 110 ? -20.664 4.099 10.465 1.00 77.06 110 SER A O 1
ATOM 852 N N . GLY A 1 111 ? -20.989 1.929 9.966 1.00 66.12 111 GLY A N 1
ATOM 853 C CA . GLY A 1 111 ? -22.380 1.846 10.422 1.00 66.12 111 GLY A CA 1
ATOM 854 C C . GLY A 1 111 ? -22.573 1.178 11.788 1.00 66.12 111 GLY A C 1
ATOM 855 O O . GLY A 1 111 ? -23.709 1.078 12.243 1.00 66.12 111 GLY A O 1
ATOM 856 N N . ALA A 1 112 ? -21.506 0.699 12.435 1.00 64.44 112 ALA A N 1
ATOM 857 C CA . ALA A 1 112 ? -21.603 -0.086 13.662 1.00 64.44 112 ALA A CA 1
ATOM 858 C C . ALA A 1 112 ? -21.464 0.796 14.918 1.00 64.44 112 ALA A C 1
ATOM 860 O O . ALA A 1 112 ? -20.404 1.370 15.169 1.00 64.44 112 ALA A O 1
ATOM 861 N N . GLU A 1 113 ? -22.508 0.860 15.757 1.00 60.00 113 GLU A N 1
ATOM 862 C CA . GLU A 1 113 ? -22.482 1.592 17.044 1.00 60.00 113 GLU A CA 1
ATOM 863 C C . GLU A 1 113 ? -21.362 1.100 17.983 1.00 60.00 113 GLU A C 1
ATOM 865 O O . GLU A 1 113 ? -20.783 1.873 18.744 1.00 60.00 113 GLU A O 1
ATOM 870 N N . SER A 1 114 ? -20.987 -0.175 17.878 1.00 58.81 114 SER A N 1
ATOM 871 C CA . SER A 1 114 ? -19.889 -0.819 18.609 1.00 58.81 114 SER A CA 1
ATOM 872 C C . SER A 1 114 ? -18.492 -0.317 18.208 1.00 58.81 114 SER A C 1
ATOM 874 O O . SER A 1 114 ? -17.562 -0.408 19.009 1.00 58.81 114 SER A O 1
ATOM 876 N N . ALA A 1 115 ? -18.319 0.255 17.009 1.00 64.44 115 ALA A N 1
ATOM 877 C CA . ALA A 1 115 ? -17.038 0.801 16.548 1.00 64.44 115 ALA A CA 1
ATOM 878 C C . ALA A 1 115 ? -16.747 2.215 17.098 1.00 64.44 115 ALA A C 1
ATOM 880 O O . ALA A 1 115 ? -15.615 2.698 16.989 1.00 64.44 115 ALA A O 1
ATOM 881 N N . VAL A 1 116 ? -17.746 2.868 17.711 1.00 64.00 116 VAL A N 1
ATOM 882 C CA . VAL A 1 116 ? -17.671 4.238 18.260 1.00 64.00 116 VAL A CA 1
ATOM 883 C C . VAL A 1 116 ? -16.713 4.332 19.456 1.00 64.00 116 VAL A C 1
ATOM 885 O O . VAL A 1 116 ? -16.120 5.383 19.684 1.00 64.00 116 VAL A O 1
ATOM 888 N N . GLY A 1 117 ? -16.506 3.233 20.189 1.00 70.75 117 GLY A N 1
ATOM 889 C CA . GLY A 1 117 ? -15.586 3.164 21.334 1.00 70.75 117 GLY A CA 1
ATOM 890 C C . GLY A 1 117 ? -14.174 2.673 21.007 1.00 70.75 117 GLY A C 1
ATOM 891 O O . GLY A 1 117 ? -13.337 2.582 21.9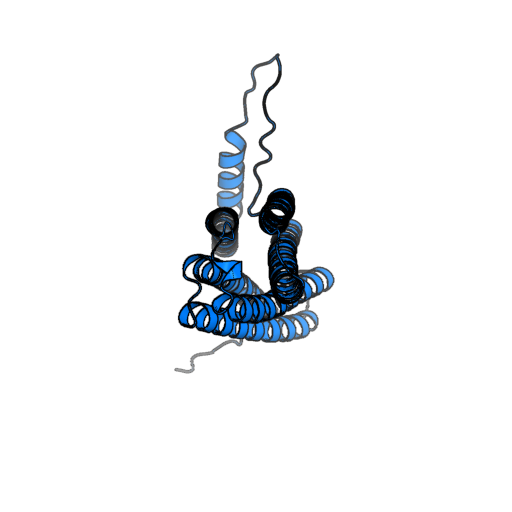06 1.00 70.75 117 GLY A O 1
ATOM 892 N N . PHE A 1 118 ? -13.897 2.319 19.749 1.00 83.50 118 PHE A N 1
ATOM 893 C CA . PHE A 1 118 ? -12.596 1.784 19.369 1.00 83.50 118 PHE A CA 1
ATOM 894 C C . PHE A 1 118 ? -11.534 2.911 19.316 1.00 83.50 118 PHE A C 1
ATOM 896 O O . PHE A 1 118 ? -11.814 3.990 18.786 1.00 83.50 118 PHE A O 1
ATOM 903 N N . PRO A 1 119 ? -10.309 2.705 19.837 1.00 86.62 119 PRO A N 1
ATOM 904 C CA . PRO A 1 119 ? -9.272 3.741 19.949 1.00 86.62 119 PRO A CA 1
ATOM 905 C C . PRO A 1 119 ? -8.561 4.034 18.610 1.00 86.62 119 PRO A C 1
ATOM 907 O O . PRO A 1 119 ? -7.357 3.817 18.446 1.00 86.62 119 PRO A O 1
ATOM 910 N N . TRP A 1 120 ? -9.313 4.567 17.645 1.00 88.44 120 TRP A N 1
ATOM 911 C CA . TRP A 1 120 ? -8.852 4.888 16.288 1.00 88.44 120 TRP A CA 1
ATOM 912 C C . TRP A 1 120 ? -7.657 5.845 16.249 1.00 88.44 120 TRP A C 1
ATOM 914 O O . TRP A 1 120 ? -6.797 5.704 15.383 1.00 88.44 120 TRP A O 1
ATOM 924 N N . ASP A 1 121 ? -7.553 6.768 17.205 1.00 89.62 121 ASP A N 1
ATOM 925 C CA . ASP A 1 121 ? -6.449 7.733 17.272 1.00 89.62 121 ASP A CA 1
ATOM 926 C C . ASP A 1 121 ? -5.083 7.052 17.427 1.00 89.62 121 ASP A C 1
ATOM 928 O O . ASP A 1 121 ? -4.085 7.523 16.876 1.00 89.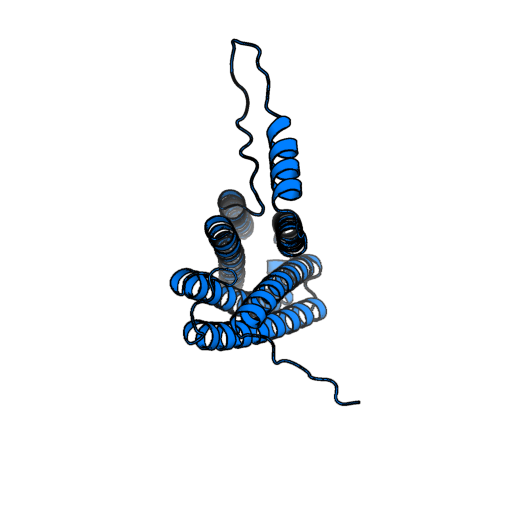62 121 ASP A O 1
ATOM 932 N N . SER A 1 122 ? -5.026 5.915 18.135 1.00 89.44 122 SER A N 1
ATOM 933 C CA . SER A 1 122 ? -3.786 5.142 18.262 1.00 89.44 122 SER A CA 1
ATOM 934 C C . SER A 1 122 ? -3.373 4.503 16.940 1.00 89.44 122 SER A C 1
ATOM 936 O O . SER A 1 122 ? -2.210 4.619 16.564 1.00 89.44 122 SER A O 1
ATOM 938 N N . ILE A 1 123 ? -4.320 3.905 16.209 1.00 90.50 123 ILE A N 1
ATOM 939 C CA . ILE A 1 123 ? -4.063 3.336 14.876 1.00 90.50 123 ILE A CA 1
ATOM 940 C C . ILE A 1 123 ? -3.574 4.422 13.927 1.00 90.50 123 ILE A C 1
ATOM 942 O O . ILE A 1 123 ? -2.554 4.262 13.262 1.00 90.50 123 ILE A O 1
ATOM 946 N N . THR A 1 124 ? -4.304 5.534 13.862 1.00 92.44 124 THR A N 1
ATOM 947 C CA . THR A 1 124 ? -3.985 6.654 12.980 1.00 92.44 124 THR A CA 1
ATOM 948 C C . THR A 1 124 ? -2.584 7.187 13.247 1.00 92.44 124 THR A C 1
ATOM 950 O O . THR A 1 124 ? -1.846 7.465 12.305 1.00 92.44 124 THR A O 1
ATOM 953 N N . ARG A 1 125 ? -2.200 7.339 14.519 1.00 94.06 125 ARG A N 1
ATOM 954 C CA . ARG A 1 125 ? -0.864 7.812 14.892 1.00 94.06 125 ARG A CA 1
ATOM 955 C C . ARG A 1 125 ? 0.228 6.872 14.383 1.00 94.06 125 ARG A C 1
ATOM 957 O O . ARG A 1 125 ? 1.202 7.348 13.804 1.00 94.06 125 ARG A O 1
ATOM 964 N N . ASP A 1 126 ? 0.059 5.566 14.572 1.00 92.50 126 ASP A N 1
ATOM 965 C CA . ASP A 1 126 ? 1.043 4.575 14.132 1.00 92.50 126 ASP A CA 1
ATOM 966 C C . ASP A 1 126 ? 1.134 4.535 12.592 1.00 92.50 126 ASP A C 1
ATOM 968 O O . ASP A 1 126 ? 2.232 4.534 12.032 1.00 92.50 126 ASP A O 1
ATOM 972 N N . LEU A 1 127 ? -0.005 4.624 11.896 1.00 94.00 127 LEU A N 1
ATOM 973 C CA . LEU A 1 127 ? -0.059 4.723 10.435 1.00 94.00 127 LEU A CA 1
ATOM 974 C C . LEU A 1 127 ? 0.580 6.006 9.889 1.00 94.00 127 LEU A C 1
ATOM 976 O O . LEU A 1 127 ? 1.262 5.953 8.869 1.00 94.00 127 LEU A O 1
ATOM 980 N N . LYS A 1 128 ? 0.396 7.152 10.555 1.00 95.31 128 LYS A N 1
ATOM 981 C CA . LYS A 1 128 ? 1.048 8.417 10.179 1.00 95.31 128 LYS A CA 1
ATOM 982 C C . LYS A 1 128 ? 2.560 8.327 10.299 1.00 95.31 128 LYS A C 1
ATOM 984 O O . LYS A 1 128 ? 3.262 8.682 9.358 1.00 95.31 128 LYS A O 1
ATOM 989 N N . ALA A 1 129 ? 3.057 7.805 11.419 1.00 93.06 129 ALA A N 1
ATOM 990 C CA . ALA A 1 129 ? 4.491 7.612 11.616 1.00 93.06 129 ALA A CA 1
ATOM 991 C C . ALA A 1 129 ? 5.083 6.691 10.534 1.00 93.06 129 ALA A C 1
ATOM 993 O O . ALA A 1 129 ? 6.142 6.973 9.972 1.00 93.06 129 ALA A O 1
ATOM 994 N N . PHE A 1 130 ? 4.364 5.620 10.189 1.00 92.75 130 PHE A N 1
ATOM 995 C CA . PHE A 1 130 ? 4.738 4.734 9.091 1.00 92.75 130 PHE A CA 1
ATOM 996 C C . PHE A 1 130 ? 4.736 5.450 7.730 1.00 92.75 130 PHE A C 1
ATOM 998 O O . PHE A 1 130 ? 5.693 5.332 6.963 1.00 92.75 130 PHE A O 1
ATOM 1005 N N . GLN A 1 131 ? 3.689 6.225 7.436 1.00 94.81 131 GLN A N 1
ATOM 1006 C CA . GLN A 1 131 ? 3.561 7.000 6.201 1.00 94.81 131 GLN A CA 1
ATOM 1007 C C . GLN A 1 131 ? 4.709 8.003 6.036 1.00 94.81 131 GLN A C 1
ATOM 1009 O O . GLN A 1 131 ? 5.264 8.120 4.945 1.00 94.81 131 GLN A O 1
ATOM 1014 N N . GLU A 1 132 ? 5.077 8.722 7.097 1.00 93.31 132 GLU A N 1
ATOM 1015 C CA . GLU A 1 132 ? 6.170 9.698 7.077 1.00 93.31 132 GLU A CA 1
ATOM 1016 C C . GLU A 1 132 ? 7.505 9.034 6.724 1.00 93.31 132 GLU A C 1
ATOM 1018 O O . GLU A 1 132 ? 8.216 9.506 5.829 1.00 93.31 132 GLU A O 1
ATOM 1023 N N . LYS A 1 133 ? 7.810 7.897 7.365 1.00 91.62 133 LYS A N 1
ATOM 1024 C CA . LYS A 1 133 ? 8.996 7.090 7.052 1.00 91.62 133 LYS A CA 1
ATOM 1025 C C . LYS A 1 133 ? 8.983 6.634 5.595 1.00 91.62 133 LYS A C 1
ATOM 1027 O O . LYS A 1 133 ? 9.967 6.847 4.887 1.00 91.62 133 LYS A O 1
ATOM 1032 N N . LEU A 1 134 ? 7.866 6.077 5.127 1.00 91.00 134 LEU A N 1
ATOM 1033 C CA . LEU A 1 134 ? 7.708 5.616 3.747 1.00 91.00 134 LEU A CA 1
ATOM 1034 C C . LEU A 1 134 ? 7.937 6.749 2.738 1.00 91.00 134 LEU A C 1
ATOM 1036 O O . LEU A 1 134 ? 8.769 6.617 1.843 1.00 91.00 134 LEU A O 1
ATOM 1040 N N . HIS A 1 135 ? 7.240 7.874 2.905 1.00 90.62 135 HIS A N 1
ATOM 1041 C CA . HIS A 1 135 ? 7.354 9.033 2.021 1.00 90.62 135 HIS A CA 1
ATOM 1042 C C . HIS A 1 135 ? 8.793 9.566 1.976 1.00 90.62 135 HIS A C 1
ATOM 1044 O O . HIS A 1 135 ? 9.312 9.874 0.902 1.00 90.62 135 HIS A O 1
ATOM 1050 N N . SER A 1 136 ? 9.468 9.634 3.129 1.00 86.50 136 SER A N 1
ATOM 1051 C CA . SER A 1 136 ? 10.861 10.082 3.199 1.00 86.50 136 SER A CA 1
ATOM 1052 C C . SER A 1 136 ? 11.814 9.177 2.407 1.00 86.50 136 SER A C 1
ATOM 1054 O O . SER A 1 136 ? 12.694 9.680 1.703 1.00 86.50 136 SER A O 1
ATOM 1056 N N . SER A 1 137 ? 11.607 7.859 2.455 1.00 83.69 137 SER A N 1
ATOM 1057 C CA . SER A 1 137 ? 12.446 6.901 1.739 1.00 83.69 137 SER A CA 1
ATOM 1058 C C . SER A 1 137 ? 12.170 6.864 0.248 1.00 83.69 137 SER A C 1
ATOM 1060 O O . SER A 1 137 ? 13.122 6.826 -0.526 1.00 83.69 137 SER A O 1
ATOM 1062 N N . VAL A 1 138 ? 10.903 6.934 -0.170 1.00 86.25 138 VAL A N 1
ATOM 1063 C CA . VAL A 1 138 ? 10.553 7.025 -1.597 1.00 86.25 138 VAL A CA 1
ATOM 1064 C C . VAL A 1 138 ? 11.187 8.271 -2.211 1.00 86.25 138 VAL A C 1
ATOM 1066 O O . VAL A 1 138 ? 11.918 8.159 -3.192 1.00 86.25 138 VAL A O 1
ATOM 1069 N N . LYS A 1 139 ? 11.053 9.432 -1.559 1.00 84.31 139 LYS A N 1
ATOM 1070 C CA . LYS A 1 139 ? 11.709 10.668 -2.004 1.00 84.31 139 LYS A CA 1
ATOM 1071 C C . LYS A 1 139 ? 13.236 10.531 -2.086 1.00 84.31 139 LYS A C 1
ATOM 1073 O O . LYS A 1 139 ? 13.861 11.020 -3.024 1.00 84.31 139 LYS A O 1
ATOM 1078 N N . CYS A 1 140 ? 13.857 9.848 -1.122 1.00 76.88 140 CYS A N 1
ATOM 1079 C CA . CYS A 1 140 ? 15.298 9.596 -1.153 1.00 76.88 140 CYS A CA 1
ATOM 1080 C C . CYS A 1 140 ? 15.706 8.727 -2.360 1.00 76.88 140 CYS A C 1
ATOM 1082 O O . CYS A 1 140 ? 16.713 9.019 -3.004 1.00 76.88 140 CYS A O 1
ATOM 1084 N N . LEU A 1 141 ? 14.920 7.702 -2.706 1.00 74.19 141 LEU A N 1
ATOM 1085 C CA . LEU A 1 141 ? 15.153 6.849 -3.880 1.00 74.19 141 LEU A CA 1
ATOM 1086 C C . LEU A 1 141 ? 15.022 7.626 -5.202 1.00 74.19 141 LEU A C 1
ATOM 1088 O O . LEU A 1 141 ? 15.819 7.430 -6.125 1.00 74.19 141 LEU A O 1
ATOM 1092 N N . GLU A 1 142 ? 14.070 8.553 -5.295 1.00 73.31 142 GLU A N 1
ATOM 1093 C CA . GLU A 1 142 ? 13.934 9.448 -6.451 1.00 73.31 142 GLU A CA 1
ATOM 1094 C C . GLU A 1 142 ? 15.156 10.368 -6.617 1.00 73.31 142 GLU A C 1
ATOM 1096 O O . GLU A 1 142 ? 15.688 10.538 -7.717 1.00 73.31 142 GLU A O 1
ATOM 1101 N N . GLU A 1 143 ? 15.668 10.929 -5.518 1.00 68.12 143 GLU A N 1
ATOM 1102 C CA . GLU A 1 143 ? 16.879 11.761 -5.534 1.00 68.12 143 GLU A CA 1
ATOM 1103 C C . GLU A 1 143 ? 18.128 10.959 -5.962 1.00 68.12 143 GLU A C 1
ATOM 1105 O O . GLU A 1 143 ? 18.982 11.471 -6.702 1.00 68.12 143 GLU A O 1
ATOM 1110 N N . ILE A 1 144 ? 18.215 9.686 -5.553 1.00 61.91 144 ILE A N 1
ATOM 1111 C CA . ILE A 1 144 ? 19.289 8.759 -5.947 1.00 61.91 144 ILE A CA 1
ATOM 1112 C C . ILE A 1 144 ? 19.238 8.466 -7.450 1.00 61.91 144 ILE A C 1
ATOM 1114 O O . ILE A 1 144 ? 20.265 8.498 -8.128 1.00 61.91 144 ILE A O 1
ATOM 1118 N N . THR A 1 145 ? 18.047 8.220 -7.992 1.00 59.12 145 THR A N 1
ATOM 1119 C CA . THR A 1 145 ? 17.863 7.876 -9.412 1.00 59.12 145 THR A CA 1
ATOM 1120 C C . THR A 1 145 ? 17.986 9.083 -10.353 1.00 59.12 145 THR A C 1
ATOM 1122 O O . THR A 1 145 ? 18.342 8.913 -11.521 1.00 59.12 145 THR A O 1
ATOM 1125 N N . SER A 1 146 ? 17.762 10.307 -9.856 1.00 55.59 146 SER A N 1
ATOM 1126 C CA . SER A 1 146 ? 17.799 11.556 -10.636 1.00 55.59 146 SER A CA 1
ATOM 1127 C C . SER A 1 146 ? 19.200 12.186 -10.778 1.00 55.59 146 SER A C 1
ATOM 1129 O O . SER A 1 146 ? 19.473 12.912 -11.740 1.00 55.59 146 SER A O 1
ATOM 1131 N N . THR A 1 147 ? 20.145 11.918 -9.865 1.00 42.84 147 THR A N 1
ATOM 1132 C CA . THR A 1 147 ? 21.449 1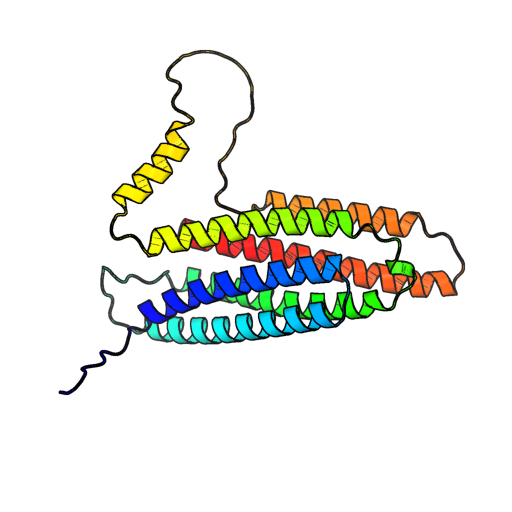2.609 -9.876 1.00 42.84 147 THR A CA 1
ATOM 1133 C C . THR A 1 147 ? 22.546 11.861 -10.653 1.00 42.84 147 THR A C 1
ATOM 1135 O O . THR A 1 147 ? 22.923 10.736 -10.346 1.00 42.84 147 THR A O 1
ATOM 1138 N N . LYS A 1 148 ? 23.177 12.545 -11.627 1.00 42.81 148 LYS A N 1
ATOM 1139 C CA . LYS A 1 148 ? 24.383 12.108 -12.383 1.00 42.81 148 LYS A CA 1
ATOM 1140 C C . LYS A 1 148 ? 25.660 11.941 -11.524 1.00 42.81 148 LYS A C 1
ATOM 1142 O O . LYS A 1 148 ? 26.769 11.974 -12.049 1.00 42.81 148 LYS A O 1
ATOM 1147 N N . SER A 1 149 ? 25.548 11.824 -10.204 1.00 45.78 149 SER A N 1
ATOM 1148 C CA . SER A 1 149 ? 26.687 11.836 -9.287 1.00 45.78 149 SER A CA 1
ATOM 1149 C C . SER A 1 149 ? 26.439 10.898 -8.109 1.00 45.78 149 SER A C 1
ATOM 1151 O O . SER A 1 149 ? 26.136 11.330 -6.996 1.00 45.78 149 SER A O 1
ATOM 1153 N N . LEU A 1 150 ? 26.657 9.602 -8.354 1.00 47.44 150 LEU A N 1
ATOM 1154 C CA . LEU A 1 150 ? 26.837 8.588 -7.307 1.00 47.44 150 LEU A CA 1
ATOM 1155 C C . LEU A 1 150 ? 27.810 9.069 -6.211 1.00 47.44 150 LEU A C 1
ATOM 1157 O O . LEU A 1 150 ? 27.594 8.804 -5.037 1.00 47.44 150 LEU A O 1
ATOM 1161 N N . ALA A 1 151 ? 28.824 9.868 -6.568 1.00 45.94 151 ALA A N 1
ATOM 1162 C CA . ALA A 1 151 ? 29.790 10.444 -5.632 1.00 45.94 151 ALA A CA 1
ATOM 1163 C C . ALA A 1 151 ? 29.187 11.474 -4.651 1.00 45.94 151 ALA A C 1
ATOM 1165 O O . ALA A 1 151 ? 29.595 11.524 -3.492 1.00 45.94 151 ALA A O 1
ATOM 1166 N N . ARG A 1 152 ? 28.210 12.293 -5.070 1.00 45.50 152 ARG A N 1
ATOM 1167 C CA . ARG A 1 152 ? 27.507 13.231 -4.173 1.00 45.50 152 ARG A CA 1
ATOM 1168 C C . ARG A 1 152 ? 26.569 12.480 -3.229 1.00 45.50 152 ARG A C 1
ATOM 1170 O O . ARG A 1 152 ? 26.513 12.826 -2.056 1.00 45.50 152 ARG A O 1
ATOM 1177 N N . ILE A 1 153 ? 25.908 11.430 -3.719 1.00 48.78 153 ILE A N 1
ATOM 1178 C CA . ILE A 1 153 ? 25.049 10.546 -2.918 1.00 48.78 153 ILE A CA 1
ATOM 1179 C C . ILE A 1 153 ? 25.878 9.773 -1.888 1.00 48.78 153 ILE A C 1
ATOM 1181 O O . ILE A 1 153 ? 25.537 9.776 -0.713 1.00 48.78 153 ILE A O 1
ATOM 1185 N N . GLN A 1 154 ? 27.007 9.181 -2.287 1.00 47.50 154 GLN A N 1
ATOM 1186 C CA . GLN A 1 154 ? 27.916 8.485 -1.375 1.00 47.50 154 GLN A CA 1
ATOM 1187 C C . GLN A 1 154 ? 28.481 9.437 -0.314 1.00 47.50 154 GLN A C 1
ATOM 1189 O O . GLN A 1 154 ? 28.644 9.037 0.832 1.00 47.50 154 GLN A O 1
ATOM 1194 N N . LYS A 1 155 ? 28.695 10.715 -0.657 1.00 51.00 155 LYS A N 1
ATOM 1195 C CA . LYS A 1 155 ? 29.100 11.764 0.288 1.00 51.00 155 LYS A CA 1
ATOM 1196 C C . LYS A 1 155 ? 27.973 12.207 1.228 1.00 51.00 155 LYS A C 1
ATOM 1198 O O . LYS A 1 155 ? 28.273 12.556 2.359 1.00 51.00 155 LYS A O 1
ATOM 1203 N N . GLU A 1 156 ? 26.707 12.190 0.813 1.00 50.53 156 GLU A N 1
ATOM 1204 C CA . GLU A 1 156 ? 25.558 12.477 1.693 1.00 50.53 156 GLU A CA 1
ATOM 1205 C C . GLU A 1 156 ? 25.197 11.274 2.583 1.00 50.53 156 GLU A C 1
ATOM 1207 O O . GLU A 1 156 ? 24.961 11.451 3.777 1.00 50.53 156 GLU A O 1
ATOM 1212 N N . LEU A 1 157 ? 25.274 10.045 2.058 1.00 48.44 157 LEU A N 1
ATOM 1213 C CA . LEU A 1 157 ? 25.234 8.808 2.845 1.00 48.44 157 LEU A CA 1
ATOM 1214 C C . LEU A 1 157 ? 26.389 8.762 3.850 1.00 48.44 157 LEU A C 1
ATOM 1216 O O . LEU A 1 157 ? 26.163 8.433 5.008 1.00 48.44 157 LEU A O 1
ATOM 1220 N N . GLN A 1 158 ? 27.607 9.150 3.450 1.00 44.53 158 GLN A N 1
ATOM 1221 C CA . GLN A 1 158 ? 28.737 9.273 4.368 1.00 44.53 158 GLN A CA 1
ATOM 1222 C C . GLN A 1 158 ? 28.591 10.441 5.336 1.00 44.53 158 GLN A C 1
ATOM 1224 O O . GLN A 1 158 ? 28.867 10.229 6.496 1.00 44.53 158 GLN A O 1
ATOM 1229 N N . LYS A 1 159 ? 28.112 11.631 4.960 1.00 50.06 159 LYS A N 1
ATOM 1230 C CA . LYS A 1 159 ? 27.847 12.718 5.927 1.00 50.06 159 LYS A CA 1
ATOM 1231 C C . LYS A 1 159 ? 26.817 12.320 6.981 1.00 50.06 159 LYS A C 1
ATOM 1233 O O . LYS A 1 159 ? 26.964 12.696 8.136 1.00 50.06 159 LYS A O 1
ATOM 1238 N N . ARG A 1 160 ? 25.806 11.536 6.593 1.00 46.28 160 ARG A N 1
ATOM 1239 C CA . ARG A 1 160 ? 24.838 10.934 7.521 1.00 46.28 160 ARG A CA 1
ATOM 1240 C C . ARG A 1 160 ? 25.458 9.807 8.364 1.00 46.28 160 ARG A C 1
ATOM 1242 O O . ARG A 1 160 ? 25.042 9.619 9.497 1.00 46.28 160 ARG A O 1
ATOM 1249 N N . LYS A 1 161 ? 26.505 9.139 7.862 1.00 38.09 161 LYS A N 1
ATOM 1250 C CA . LYS A 1 161 ? 27.364 8.189 8.601 1.00 38.09 161 LYS A CA 1
ATOM 1251 C C . LYS A 1 161 ? 28.405 8.876 9.511 1.00 38.09 161 LYS A C 1
ATOM 1253 O O . LYS A 1 161 ? 28.739 8.336 10.551 1.00 38.09 161 LYS A O 1
ATOM 1258 N N . ILE A 1 162 ? 28.872 10.078 9.160 1.00 35.50 162 ILE A N 1
ATOM 1259 C CA . ILE A 1 162 ? 29.905 10.885 9.847 1.00 35.50 162 ILE A CA 1
ATOM 1260 C C . ILE A 1 162 ? 29.326 11.636 11.066 1.00 35.50 162 ILE A C 1
ATOM 1262 O O . ILE A 1 162 ? 30.054 12.293 11.799 1.00 35.50 162 ILE A O 1
ATOM 1266 N N . CYS A 1 163 ? 28.036 11.467 11.383 1.00 32.88 163 CYS A N 1
ATOM 1267 C CA . CYS A 1 163 ? 27.563 11.710 12.754 1.00 32.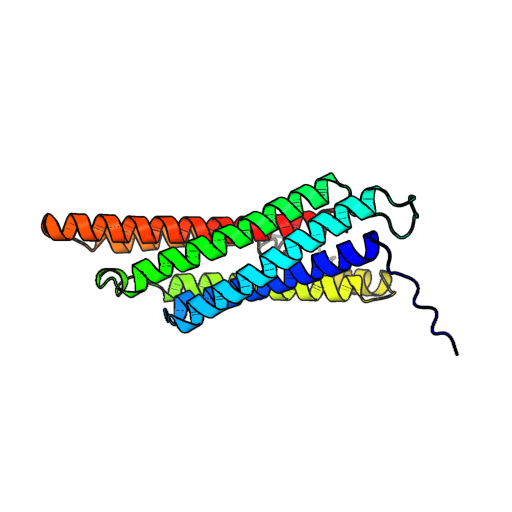88 163 CYS A CA 1
ATOM 1268 C C . CYS A 1 163 ? 28.063 10.631 13.745 1.00 32.88 163 CYS A C 1
ATOM 1270 O O . CYS A 1 163 ? 27.847 10.751 14.948 1.00 32.88 163 CYS A O 1
ATOM 1272 N N . HIS A 1 164 ? 28.761 9.606 13.247 1.00 39.62 164 HIS A N 1
ATOM 1273 C CA . HIS A 1 164 ? 29.485 8.616 14.031 1.00 39.62 164 HIS A CA 1
ATOM 1274 C C . HIS A 1 164 ? 30.899 8.438 13.476 1.00 39.62 164 HIS A C 1
ATOM 1276 O O . HIS A 1 164 ? 31.207 7.451 12.813 1.00 39.62 164 HIS A O 1
ATOM 1282 N N . ASP A 1 165 ? 31.764 9.402 13.771 1.00 32.84 165 ASP A N 1
ATOM 1283 C CA . ASP A 1 165 ? 33.195 9.134 13.865 1.00 32.84 165 ASP A CA 1
ATOM 1284 C C . ASP A 1 165 ? 33.722 9.826 15.127 1.00 32.84 165 ASP A C 1
ATOM 1286 O O . ASP A 1 165 ? 34.032 11.017 15.136 1.00 32.84 165 ASP A O 1
ATOM 1290 N N . VAL A 1 166 ? 33.693 9.093 16.241 1.00 35.28 166 VAL A N 1
ATOM 1291 C CA . VAL A 1 166 ? 34.358 9.488 17.485 1.00 35.28 166 VAL A CA 1
ATOM 1292 C C . VAL A 1 166 ? 35.533 8.544 17.655 1.00 35.28 166 VAL A C 1
ATOM 1294 O O . VAL A 1 166 ? 35.444 7.499 18.296 1.00 35.28 166 VAL A O 1
ATOM 1297 N N . GLU A 1 167 ? 36.657 8.927 17.066 1.00 45.16 167 GLU A N 1
ATOM 1298 C CA . GLU A 1 167 ? 37.965 8.425 17.454 1.00 45.16 167 GLU A CA 1
ATOM 1299 C C . GLU A 1 167 ? 38.315 9.027 18.834 1.00 45.16 167 GLU A C 1
ATOM 1301 O O . GLU A 1 167 ? 39.061 9.993 18.956 1.00 45.16 167 GLU A O 1
ATOM 1306 N N . ALA A 1 168 ? 37.700 8.504 19.898 1.00 39.72 168 ALA A N 1
ATOM 1307 C CA . ALA A 1 168 ? 38.129 8.700 21.283 1.00 39.72 168 ALA A CA 1
ATOM 1308 C C . ALA A 1 168 ? 37.652 7.511 22.128 1.00 39.72 168 ALA A C 1
ATOM 1310 O O . ALA A 1 168 ? 36.469 7.179 22.162 1.00 39.72 168 ALA A O 1
ATOM 1311 N N . GLY A 1 169 ? 38.608 6.825 22.751 1.00 33.44 169 GLY A N 1
ATOM 1312 C CA . GLY A 1 169 ? 38.422 5.520 23.371 1.00 33.44 169 GLY A CA 1
ATOM 1313 C C . GLY A 1 169 ? 37.515 5.468 24.605 1.00 33.44 169 GLY A C 1
ATOM 1314 O O . GLY A 1 169 ? 37.268 6.459 25.282 1.00 33.44 169 GLY A O 1
ATOM 1315 N N . THR A 1 170 ? 37.131 4.226 24.925 1.00 39.66 170 THR A N 1
ATOM 1316 C CA . THR A 1 170 ? 36.676 3.729 26.240 1.00 39.66 170 THR A CA 1
ATOM 1317 C C . THR A 1 170 ? 35.531 4.489 26.919 1.00 39.66 170 THR A C 1
ATOM 1319 O O . THR A 1 170 ? 35.767 5.405 27.696 1.00 39.66 170 THR A O 1
ATOM 1322 N N . ASN A 1 171 ? 34.295 4.004 26.749 1.00 34.31 171 ASN A N 1
ATOM 1323 C CA . ASN A 1 171 ? 33.530 3.270 27.778 1.00 34.31 171 ASN A CA 1
ATOM 1324 C C . ASN A 1 171 ? 32.007 3.380 27.583 1.00 34.31 171 ASN A C 1
ATOM 1326 O O . ASN A 1 171 ? 31.479 4.457 27.345 1.00 34.31 171 ASN A O 1
ATOM 1330 N N . SER A 1 172 ? 31.355 2.236 27.834 1.00 35.56 172 SER A N 1
ATOM 1331 C CA . SER A 1 172 ? 29.982 2.022 28.331 1.00 35.56 172 SER A CA 1
ATOM 1332 C C . SER A 1 172 ? 28.777 2.548 27.538 1.00 35.56 172 SER A C 1
ATOM 1334 O O . SER A 1 172 ? 28.646 3.741 27.320 1.00 35.56 172 SER A O 1
ATOM 1336 N N . ASN A 1 173 ? 27.869 1.603 27.240 1.00 42.28 173 ASN A N 1
ATOM 1337 C CA . ASN A 1 173 ? 26.412 1.727 27.086 1.00 42.28 173 ASN A CA 1
ATOM 1338 C C . ASN A 1 173 ? 25.863 3.081 26.615 1.00 42.28 173 ASN A C 1
ATOM 1340 O O . ASN A 1 173 ? 25.747 3.992 27.421 1.00 42.28 173 ASN A O 1
ATOM 1344 N N . ASP A 1 174 ? 25.402 3.134 25.362 1.00 33.19 174 ASP A N 1
ATOM 1345 C CA . ASP A 1 174 ? 24.030 3.545 25.034 1.00 33.19 174 ASP A CA 1
ATOM 1346 C C . ASP A 1 174 ? 23.752 3.388 23.523 1.00 33.19 174 ASP A C 1
ATOM 1348 O O . ASP A 1 174 ? 24.527 3.813 22.672 1.00 33.19 174 ASP A O 1
ATOM 1352 N N . ASN A 1 175 ? 22.632 2.721 23.222 1.00 35.50 175 ASN A N 1
ATOM 1353 C CA . ASN A 1 175 ? 21.816 2.760 22.001 1.00 35.50 175 ASN A CA 1
ATOM 1354 C C . ASN A 1 175 ? 22.528 2.813 20.634 1.00 35.50 175 ASN A C 1
ATOM 1356 O O . ASN A 1 175 ? 22.750 3.871 20.049 1.00 35.50 175 ASN A O 1
ATOM 1360 N N . GLN A 1 176 ? 22.736 1.628 20.053 1.00 34.81 176 GLN A N 1
ATOM 1361 C CA . GLN A 1 176 ? 22.978 1.442 18.619 1.00 34.81 176 GLN A CA 1
ATOM 1362 C C . GLN A 1 176 ? 21.783 1.969 17.802 1.00 34.81 176 GLN A C 1
ATOM 1364 O O . GLN A 1 176 ? 20.803 1.256 17.595 1.00 34.81 176 GLN A O 1
ATOM 1369 N N . SER A 1 177 ? 21.845 3.206 17.305 1.00 35.56 177 SER A N 1
ATOM 1370 C CA . SER A 1 177 ? 20.916 3.677 16.273 1.00 35.56 177 SER A CA 1
ATOM 1371 C C . SER A 1 177 ? 21.353 3.144 14.908 1.00 35.56 177 SER A C 1
ATOM 1373 O O . SER A 1 177 ? 22.101 3.796 14.177 1.00 35.56 177 SER A O 1
ATOM 1375 N N . ASN A 1 178 ? 20.875 1.947 14.562 1.00 38.44 178 ASN A N 1
ATOM 1376 C CA . ASN A 1 178 ? 20.798 1.498 13.175 1.00 38.44 178 ASN A CA 1
ATOM 1377 C C . ASN A 1 178 ? 19.917 2.499 12.412 1.00 38.44 178 ASN A C 1
ATOM 1379 O O . ASN A 1 178 ? 18.710 2.577 12.622 1.00 38.44 178 ASN A O 1
ATOM 1383 N N . MET A 1 179 ? 20.538 3.335 11.582 1.00 41.41 179 MET A N 1
ATOM 1384 C CA . MET A 1 179 ? 19.851 4.360 10.801 1.00 41.41 179 MET A CA 1
ATOM 1385 C C . MET A 1 179 ? 19.092 3.695 9.648 1.00 41.41 179 MET A C 1
ATOM 1387 O O . MET A 1 179 ? 19.663 3.383 8.604 1.00 41.41 179 MET A O 1
ATOM 1391 N N . GLU A 1 180 ? 17.812 3.429 9.877 1.00 54.12 180 GLU A N 1
ATOM 1392 C CA . GLU A 1 180 ? 16.967 2.644 8.987 1.00 54.12 180 GLU A CA 1
ATOM 1393 C C . GLU A 1 180 ? 16.399 3.486 7.834 1.00 54.12 180 GLU A C 1
ATOM 1395 O O . GLU A 1 180 ? 15.812 4.552 8.036 1.00 54.12 180 GLU A O 1
ATOM 1400 N N . LEU A 1 181 ? 16.607 3.025 6.596 1.00 61.56 181 LEU A N 1
ATOM 1401 C CA . LEU A 1 181 ? 16.122 3.662 5.367 1.00 61.56 181 LEU A CA 1
ATOM 1402 C C . LEU A 1 181 ? 14.628 3.367 5.163 1.00 61.56 181 LEU A C 1
ATOM 1404 O O . LEU A 1 181 ? 14.229 2.692 4.217 1.00 61.56 181 LEU A O 1
ATOM 1408 N N . GLY A 1 182 ? 13.781 3.933 6.019 1.00 74.81 182 GLY A N 1
ATOM 1409 C CA . GLY A 1 182 ? 12.326 3.895 5.869 1.00 74.81 182 GLY A CA 1
ATOM 1410 C C . GLY A 1 182 ? 11.608 3.042 6.896 1.00 74.81 182 GLY A C 1
ATOM 1411 O O . GLY A 1 182 ? 12.130 2.850 7.992 1.00 74.81 182 GLY A O 1
ATOM 1412 N N . PRO A 1 183 ? 10.374 2.614 6.586 1.00 84.38 183 PRO A N 1
ATOM 1413 C CA . PRO A 1 183 ? 9.608 1.790 7.499 1.00 84.38 183 PRO A CA 1
ATOM 1414 C C . PRO A 1 183 ? 10.299 0.445 7.711 1.00 84.38 183 PRO A C 1
ATOM 1416 O O . PRO A 1 183 ? 10.808 -0.157 6.762 1.00 84.38 183 PRO A O 1
ATOM 1419 N N . SER A 1 184 ? 10.269 -0.012 8.955 1.00 88.06 184 SER A N 1
ATOM 1420 C CA . SER A 1 184 ? 10.956 -1.215 9.402 1.00 88.06 184 SER A CA 1
ATOM 1421 C C . SER A 1 184 ? 10.029 -2.388 9.641 1.00 88.06 184 SER A C 1
ATOM 1423 O O . SER A 1 184 ? 8.814 -2.234 9.800 1.00 88.06 184 SER A O 1
ATOM 1425 N N . GLN A 1 185 ? 10.620 -3.578 9.728 1.00 88.56 185 GLN A N 1
ATOM 1426 C CA . GLN A 1 185 ? 9.894 -4.745 10.215 1.00 88.56 185 GLN A CA 1
ATOM 1427 C C . GLN A 1 185 ? 9.386 -4.505 11.649 1.00 88.56 185 GLN A C 1
ATOM 1429 O O . GLN A 1 185 ? 8.228 -4.804 11.937 1.00 88.56 185 GLN A O 1
ATOM 1434 N N . ASP A 1 186 ? 10.196 -3.864 12.498 1.00 88.56 186 ASP A N 1
ATOM 1435 C CA . ASP A 1 186 ? 9.821 -3.496 13.868 1.00 88.56 186 ASP A CA 1
ATOM 1436 C C . ASP A 1 186 ? 8.619 -2.537 13.905 1.00 88.56 186 ASP A C 1
ATOM 1438 O O . ASP A 1 186 ? 7.758 -2.666 14.773 1.00 88.56 186 ASP A O 1
ATOM 1442 N N . ASP A 1 187 ? 8.501 -1.600 12.956 1.00 89.19 187 ASP A N 1
ATOM 1443 C CA . ASP A 1 187 ? 7.352 -0.694 12.849 1.00 89.19 187 ASP A CA 1
ATOM 1444 C C . ASP A 1 187 ? 6.060 -1.475 12.566 1.00 89.19 187 ASP A C 1
ATOM 1446 O O . ASP A 1 187 ? 5.024 -1.228 13.192 1.00 89.19 187 ASP A O 1
ATOM 1450 N N . ALA A 1 188 ? 6.118 -2.433 11.636 1.00 89.62 188 ALA A N 1
ATOM 1451 C CA . ALA A 1 188 ? 4.978 -3.270 11.272 1.00 89.62 188 ALA A CA 1
ATOM 1452 C C . ALA A 1 188 ? 4.588 -4.244 12.400 1.00 89.62 188 ALA A C 1
ATOM 1454 O O . ALA A 1 188 ? 3.400 -4.465 12.665 1.00 89.62 188 ALA A O 1
ATOM 1455 N N . GLU A 1 189 ? 5.570 -4.816 13.097 1.00 92.25 189 GLU A N 1
ATOM 1456 C CA . GLU A 1 189 ? 5.345 -5.688 14.254 1.00 92.25 189 GLU A CA 1
ATOM 1457 C C . GLU A 1 189 ? 4.774 -4.913 15.437 1.00 92.25 189 GLU A C 1
ATOM 1459 O O . GLU A 1 189 ? 3.772 -5.331 16.022 1.00 92.25 189 GLU A O 1
ATOM 1464 N N . ARG A 1 190 ? 5.332 -3.736 15.735 1.00 92.38 190 ARG A N 1
ATOM 1465 C CA . ARG A 1 190 ? 4.828 -2.844 16.779 1.00 92.38 190 ARG A CA 1
ATOM 1466 C C . ARG A 1 190 ? 3.383 -2.444 16.520 1.00 92.38 190 ARG A C 1
ATOM 1468 O O . ARG A 1 190 ? 2.580 -2.514 17.447 1.00 92.38 190 ARG A O 1
ATOM 1475 N N . PHE A 1 191 ? 3.035 -2.073 15.286 1.00 93.50 191 PHE A N 1
ATOM 1476 C CA . PHE A 1 191 ? 1.644 -1.802 14.919 1.00 93.50 191 PHE A CA 1
ATOM 1477 C C . PHE A 1 191 ? 0.750 -3.015 15.190 1.00 93.50 191 PHE A C 1
ATOM 1479 O O . PHE A 1 191 ? -0.288 -2.884 15.834 1.00 93.50 191 PHE A O 1
ATOM 1486 N N . SER A 1 192 ? 1.173 -4.202 14.750 1.00 93.31 192 SER A N 1
ATOM 1487 C CA . SER A 1 192 ? 0.399 -5.439 14.906 1.00 93.31 192 SER A CA 1
ATOM 1488 C C . SER A 1 192 ? 0.131 -5.763 16.379 1.00 93.31 192 SER A C 1
ATOM 1490 O O . SER A 1 192 ? -1.004 -6.052 16.755 1.00 93.31 192 SER A O 1
ATOM 1492 N N . VAL A 1 193 ? 1.155 -5.661 17.232 1.00 93.94 193 VAL A N 1
ATOM 1493 C CA . VAL A 1 193 ? 1.033 -5.884 18.681 1.00 93.94 193 VAL A CA 1
ATOM 1494 C C . VAL A 1 193 ? 0.123 -4.836 19.320 1.00 93.94 193 VAL A C 1
ATOM 1496 O O . VAL A 1 193 ? -0.798 -5.197 20.054 1.00 93.94 193 VAL A O 1
ATOM 1499 N N . SER A 1 194 ? 0.335 -3.551 19.014 1.00 92.56 194 SER A N 1
ATOM 1500 C CA . SER A 1 194 ? -0.518 -2.461 19.498 1.00 92.56 194 SER A CA 1
ATOM 1501 C C . SER A 1 194 ? -1.976 -2.685 19.108 1.00 92.56 194 SER A C 1
ATOM 1503 O O . SER A 1 194 ? -2.852 -2.616 19.966 1.00 92.56 194 SER A O 1
ATOM 1505 N N . PHE A 1 195 ? -2.250 -3.022 17.847 1.00 93.19 195 PHE A N 1
ATOM 1506 C CA . PHE A 1 195 ? -3.603 -3.259 17.353 1.00 93.19 195 PHE A CA 1
ATOM 1507 C C . PHE A 1 195 ? -4.289 -4.405 18.104 1.00 93.19 195 PHE A C 1
ATOM 1509 O O . PHE A 1 195 ? -5.426 -4.252 18.547 1.00 93.19 195 PHE A O 1
ATOM 1516 N N . VAL A 1 196 ? -3.601 -5.536 18.297 1.00 93.12 196 VAL A N 1
ATOM 1517 C CA . VAL A 1 196 ? -4.147 -6.688 19.036 1.00 93.12 196 VAL A CA 1
ATOM 1518 C C . VAL A 1 196 ? -4.483 -6.316 20.481 1.00 93.12 196 VAL A C 1
ATOM 1520 O O . VAL A 1 196 ? -5.529 -6.723 20.986 1.00 93.12 196 VAL A O 1
ATOM 1523 N N . MET A 1 197 ? -3.647 -5.512 21.146 1.00 91.44 197 MET A N 1
ATOM 1524 C CA . MET A 1 197 ? -3.951 -5.025 22.496 1.00 91.44 197 MET A CA 1
ATOM 1525 C C . MET A 1 197 ? -5.196 -4.131 22.518 1.00 91.44 197 MET A C 1
ATOM 1527 O O . MET A 1 197 ? -6.047 -4.313 23.386 1.00 91.44 197 MET A O 1
ATOM 1531 N N . LEU A 1 198 ? -5.335 -3.217 21.552 1.00 89.81 198 LEU A N 1
ATOM 1532 C CA . LEU A 1 198 ? -6.507 -2.341 21.442 1.00 89.81 198 LEU A CA 1
ATOM 1533 C C . LEU A 1 198 ? -7.785 -3.139 21.163 1.00 89.81 198 LEU A C 1
ATOM 1535 O O . LEU A 1 198 ? -8.825 -2.864 21.755 1.00 89.81 198 LEU A O 1
ATOM 1539 N N . LEU A 1 199 ? -7.704 -4.150 20.297 1.00 88.94 199 LEU A N 1
ATOM 1540 C CA . LEU A 1 199 ? -8.813 -5.056 20.011 1.00 88.94 199 LEU A CA 1
ATOM 1541 C C . LEU A 1 199 ? -9.233 -5.840 21.258 1.00 88.94 199 LEU A C 1
ATOM 1543 O O . LEU A 1 199 ? -10.426 -5.946 21.546 1.00 88.94 199 LEU A O 1
ATOM 1547 N N . LYS A 1 200 ? -8.262 -6.368 22.012 1.00 87.38 200 LYS A N 1
ATOM 1548 C CA . LYS A 1 200 ? -8.527 -7.080 23.263 1.00 87.38 200 LYS A CA 1
ATOM 1549 C C . LYS A 1 200 ? -9.191 -6.163 24.287 1.00 87.38 200 LYS A C 1
ATOM 1551 O O . LYS A 1 200 ? -10.231 -6.520 24.822 1.00 87.38 200 LYS A O 1
ATOM 1556 N N . GLU A 1 201 ? -8.644 -4.970 24.508 1.00 84.88 201 GLU A N 1
ATOM 1557 C CA . GLU A 1 201 ? -9.222 -3.988 25.431 1.00 84.88 201 GLU A CA 1
ATOM 1558 C C . GLU A 1 201 ? -10.647 -3.592 25.020 1.00 84.88 201 GLU A C 1
ATOM 1560 O O . GLU A 1 201 ? -11.534 -3.488 25.870 1.00 84.88 201 GLU A O 1
ATOM 1565 N N . ALA A 1 202 ? -10.878 -3.392 23.720 1.00 80.44 202 ALA A N 1
ATOM 1566 C CA . ALA A 1 202 ? -12.202 -3.099 23.191 1.00 80.44 202 ALA A CA 1
ATOM 1567 C C . ALA A 1 202 ? -13.171 -4.262 23.426 1.00 80.44 202 ALA A C 1
ATOM 1569 O O . ALA A 1 202 ? -14.316 -4.006 23.764 1.00 80.44 202 ALA A O 1
ATOM 1570 N N . THR A 1 203 ? -12.723 -5.514 23.306 1.00 78.69 203 THR A N 1
ATOM 1571 C CA . THR A 1 203 ? -13.562 -6.709 23.502 1.00 78.69 203 THR A CA 1
ATOM 1572 C C . THR A 1 203 ? -13.841 -6.987 24.986 1.00 78.69 203 THR A C 1
ATOM 1574 O O . THR A 1 203 ? -14.980 -7.268 25.349 1.00 78.69 203 THR A O 1
ATOM 1577 N N . ASP A 1 204 ? -12.841 -6.839 25.861 1.00 76.56 204 ASP A N 1
ATOM 1578 C CA . ASP A 1 204 ? -12.939 -7.105 27.307 1.00 76.56 204 ASP A CA 1
ATOM 1579 C C . ASP A 1 204 ? -13.918 -6.153 28.021 1.00 76.56 204 ASP A C 1
ATOM 1581 O O . ASP A 1 204 ? -14.547 -6.516 29.016 1.00 76.56 204 ASP A O 1
ATOM 1585 N N . LYS A 1 205 ? -14.080 -4.923 27.513 1.00 71.81 205 LYS A N 1
ATOM 1586 C CA . LYS A 1 205 ? -15.012 -3.922 28.067 1.00 71.81 205 LYS A CA 1
ATOM 1587 C C . LYS A 1 205 ? -16.480 -4.249 27.813 1.00 71.81 205 LYS A C 1
ATOM 1589 O O . LYS A 1 205 ? -17.359 -3.580 28.358 1.00 71.81 205 LYS A O 1
ATOM 1594 N N . ILE A 1 206 ? -16.762 -5.249 26.989 1.00 60.69 206 ILE A N 1
ATOM 1595 C CA . ILE A 1 206 ? -18.099 -5.490 26.490 1.00 60.69 206 ILE A CA 1
ATOM 1596 C C . ILE A 1 206 ? -18.718 -6.698 27.212 1.00 60.69 206 ILE A C 1
ATOM 1598 O O . ILE A 1 206 ? -18.611 -7.834 26.765 1.00 60.69 206 ILE A O 1
ATOM 1602 N N . SER A 1 207 ? -19.438 -6.446 28.309 1.00 53.50 207 SER A N 1
ATOM 1603 C CA . SER A 1 207 ? -20.327 -7.435 28.951 1.00 53.50 207 SER A CA 1
ATOM 1604 C C . SER A 1 207 ? -21.787 -7.149 28.576 1.00 53.50 207 SER A C 1
ATOM 1606 O O . SER A 1 207 ? -22.215 -6.001 28.638 1.00 53.50 207 SER A O 1
ATOM 1608 N N . GLY A 1 208 ? -22.551 -8.150 28.118 1.00 59.41 208 GLY A N 1
ATOM 1609 C CA . GLY A 1 208 ? -23.973 -7.973 27.766 1.00 59.41 208 GLY A CA 1
ATOM 1610 C C . GLY A 1 208 ? -24.577 -9.128 26.954 1.00 59.41 208 GLY A C 1
ATOM 1611 O O . GLY A 1 208 ? -23.833 -9.950 26.441 1.00 59.41 208 GLY A O 1
ATOM 1612 N N . SER A 1 209 ? -25.913 -9.171 26.868 1.00 57.25 209 SER A N 1
ATOM 1613 C CA . SER A 1 209 ? -26.790 -10.298 26.462 1.00 57.25 209 SER A CA 1
ATOM 1614 C C . SER A 1 209 ? -26.517 -10.972 25.095 1.00 57.25 209 SER A C 1
ATOM 1616 O O . SER A 1 209 ? -25.843 -10.418 24.237 1.00 57.25 209 SER A O 1
ATOM 1618 N N . THR A 1 210 ? -27.129 -12.137 24.833 1.00 59.66 210 THR A N 1
ATOM 1619 C CA . THR A 1 210 ? -26.877 -13.013 23.660 1.00 59.66 210 THR A CA 1
ATOM 1620 C C . THR A 1 210 ? -27.041 -12.359 22.274 1.00 59.66 210 THR A C 1
ATOM 1622 O O . THR A 1 210 ? -26.296 -12.683 21.354 1.00 59.66 210 THR A O 1
ATOM 1625 N N . ALA A 1 211 ? -27.990 -11.433 22.080 1.00 56.38 211 ALA A N 1
ATOM 1626 C CA . ALA A 1 211 ? -28.139 -10.713 20.800 1.00 56.38 211 ALA A CA 1
ATOM 1627 C C . ALA A 1 211 ? -27.055 -9.636 20.613 1.00 56.38 211 ALA A C 1
ATOM 1629 O O . ALA A 1 211 ? -26.577 -9.386 19.508 1.00 56.38 211 ALA A O 1
ATOM 1630 N N . GLU A 1 212 ? -26.634 -9.044 21.726 1.00 62.47 212 GLU A N 1
ATOM 1631 C CA . GLU A 1 212 ? -25.489 -8.152 21.806 1.00 62.47 212 GLU A CA 1
ATOM 1632 C C . GLU A 1 212 ? -24.194 -8.925 21.501 1.00 62.47 212 GLU A C 1
ATOM 1634 O O . GLU A 1 212 ? -23.361 -8.423 20.759 1.00 62.47 212 GLU A O 1
ATOM 1639 N N . GLU A 1 213 ? -24.035 -10.159 22.000 1.00 64.12 213 GLU A N 1
ATOM 1640 C CA . GLU A 1 213 ? -22.872 -11.032 21.743 1.00 64.12 213 GLU A CA 1
ATOM 1641 C C . GLU A 1 213 ? -22.650 -11.342 20.256 1.00 64.12 213 GLU A C 1
ATOM 1643 O O . GLU A 1 213 ? -21.509 -11.309 19.796 1.00 64.12 213 GLU A O 1
ATOM 1648 N N . VAL A 1 214 ? -23.710 -11.587 19.477 1.00 63.28 214 VAL A N 1
ATOM 1649 C CA . VAL A 1 214 ? -23.576 -11.860 18.033 1.00 63.28 214 VAL A CA 1
ATOM 1650 C C . VAL A 1 214 ? -23.091 -10.618 17.277 1.00 63.28 214 VAL A C 1
ATOM 1652 O O . VAL A 1 214 ? -22.113 -10.702 16.535 1.00 63.28 214 VAL A O 1
ATOM 1655 N N . PHE A 1 215 ? -23.689 -9.449 17.525 1.00 62.28 215 PHE A N 1
ATOM 1656 C CA . PHE A 1 215 ? -23.268 -8.181 16.908 1.00 62.28 215 PHE A CA 1
ATOM 1657 C C . PHE A 1 215 ? -21.837 -7.770 17.321 1.00 62.28 215 PHE A C 1
ATOM 1659 O O . PHE A 1 215 ? -21.061 -7.221 16.531 1.00 62.28 215 PHE A O 1
ATOM 1666 N N . LYS A 1 216 ? -21.443 -8.103 18.555 1.00 71.06 216 LYS A N 1
ATOM 1667 C CA . LYS A 1 216 ? -20.072 -7.941 19.064 1.00 71.06 216 LYS A CA 1
ATOM 1668 C C . LYS A 1 216 ? -19.090 -8.862 18.353 1.00 71.06 216 LYS A C 1
ATOM 1670 O O . LYS A 1 216 ? -18.011 -8.408 17.981 1.00 71.06 216 LYS A O 1
ATOM 1675 N N . SER A 1 217 ? -19.466 -10.123 18.135 1.00 76.75 217 SER A N 1
ATOM 1676 C CA . SER A 1 217 ? -18.625 -11.088 17.423 1.00 76.75 217 SER A CA 1
ATOM 1677 C C . SER A 1 217 ? -18.337 -10.632 15.992 1.00 76.75 217 SER A C 1
ATOM 1679 O O . SER A 1 217 ? -17.193 -10.689 15.555 1.00 76.75 217 SER A O 1
ATOM 1681 N N . GLU A 1 218 ? -19.330 -10.067 15.303 1.00 81.69 218 GLU A N 1
ATOM 1682 C CA . GLU A 1 218 ? -19.171 -9.531 13.950 1.00 81.69 218 GLU A CA 1
ATOM 1683 C C . GLU A 1 218 ? -18.255 -8.299 13.927 1.00 81.69 218 GLU A C 1
ATOM 1685 O O . GLU A 1 218 ? -17.314 -8.239 13.140 1.00 81.69 218 GLU A O 1
ATOM 1690 N N . THR A 1 219 ? -18.440 -7.357 14.858 1.00 82.19 219 THR A N 1
ATOM 1691 C CA . THR A 1 219 ? -17.565 -6.173 14.972 1.00 82.19 219 THR A CA 1
ATOM 1692 C C . THR A 1 219 ? -16.117 -6.564 15.283 1.00 82.19 219 THR A C 1
ATOM 1694 O O . THR A 1 219 ? -15.182 -6.025 14.689 1.00 82.19 219 THR A O 1
ATOM 1697 N N . ALA A 1 220 ? -15.916 -7.510 16.206 1.00 84.06 220 ALA A N 1
ATOM 1698 C CA . ALA A 1 220 ? -14.594 -8.010 16.568 1.00 84.06 220 ALA A CA 1
ATOM 1699 C C . ALA A 1 220 ? -13.917 -8.718 15.386 1.00 84.06 220 ALA A C 1
ATOM 1701 O O . ALA A 1 220 ? -12.715 -8.541 15.181 1.00 84.06 220 ALA A O 1
ATOM 1702 N N . LEU A 1 221 ? -14.675 -9.468 14.579 1.00 87.50 221 LEU A N 1
ATOM 1703 C CA . LEU A 1 221 ? -14.180 -10.073 13.344 1.00 87.50 221 LEU A CA 1
ATOM 1704 C C . LEU A 1 221 ? -13.778 -9.005 12.318 1.00 87.50 221 LEU A C 1
ATOM 1706 O O . LEU A 1 221 ? -12.655 -9.066 11.827 1.00 87.50 221 LEU A O 1
ATOM 1710 N N . CYS A 1 222 ? -14.616 -7.994 12.062 1.00 88.69 222 CYS A N 1
ATOM 1711 C CA . CYS A 1 222 ? -14.289 -6.896 11.142 1.00 88.69 222 CYS A CA 1
ATOM 1712 C C . CYS A 1 222 ? -13.024 -6.137 11.580 1.00 88.69 222 CYS A C 1
ATOM 1714 O O . CYS A 1 222 ? -12.123 -5.886 10.781 1.00 88.69 222 CYS A O 1
ATOM 1716 N N . LEU A 1 223 ? -12.898 -5.821 12.875 1.00 89.88 223 LEU A N 1
ATOM 1717 C CA . LEU A 1 223 ? -11.690 -5.192 13.418 1.00 89.88 223 LEU A CA 1
ATOM 1718 C C . LEU A 1 223 ? -10.466 -6.112 13.312 1.00 89.88 223 LEU A C 1
ATOM 1720 O O . LEU A 1 223 ? -9.388 -5.646 12.953 1.00 89.88 223 LEU A O 1
ATOM 1724 N N . SER A 1 224 ? -10.612 -7.412 13.575 1.00 91.62 224 SER A N 1
ATOM 1725 C CA . SER A 1 224 ? -9.518 -8.383 13.425 1.00 91.62 224 SER A CA 1
ATOM 1726 C C . SER A 1 224 ? -9.027 -8.452 11.978 1.00 91.62 224 SER A C 1
ATOM 1728 O O . SER A 1 224 ? -7.822 -8.373 11.730 1.00 91.62 224 SER A O 1
ATOM 1730 N N . SER A 1 225 ? -9.956 -8.546 11.023 1.00 93.19 225 SER A N 1
ATOM 1731 C CA . SER A 1 225 ? -9.676 -8.543 9.584 1.00 93.19 225 SER A CA 1
ATOM 1732 C C . SER A 1 225 ? -8.999 -7.248 9.150 1.00 93.19 225 SER A C 1
ATOM 1734 O O . SER A 1 225 ? -7.995 -7.287 8.438 1.00 93.19 225 SER A O 1
ATOM 1736 N N . LEU A 1 226 ? -9.489 -6.100 9.627 1.00 93.75 226 LEU A N 1
ATOM 1737 C CA . LEU A 1 226 ? -8.896 -4.794 9.358 1.00 93.75 226 LEU A CA 1
ATOM 1738 C C . LEU A 1 226 ? -7.453 -4.710 9.870 1.00 93.75 226 LEU A C 1
ATOM 1740 O O . LEU A 1 226 ? -6.554 -4.339 9.115 1.00 93.75 226 LEU A O 1
ATOM 1744 N N . GLY A 1 227 ? -7.225 -5.084 11.131 1.00 93.75 227 GLY A N 1
ATOM 1745 C CA . GLY A 1 227 ? -5.896 -5.101 11.740 1.00 93.75 227 GLY A CA 1
ATOM 1746 C C . GLY A 1 227 ? -4.934 -5.993 10.971 1.00 93.75 227 GLY A C 1
ATOM 1747 O O . GLY A 1 227 ? -3.847 -5.553 10.605 1.00 93.75 227 GLY A O 1
ATOM 1748 N N . PHE A 1 228 ? -5.369 -7.209 10.631 1.00 94.81 228 PHE A N 1
ATOM 1749 C CA . PHE A 1 228 ? -4.599 -8.124 9.794 1.00 94.81 228 PHE A CA 1
ATOM 1750 C C . PHE A 1 228 ? -4.243 -7.499 8.441 1.00 94.81 228 PHE A C 1
ATOM 1752 O O . PHE A 1 228 ? -3.080 -7.543 8.035 1.00 94.81 228 PHE A O 1
ATOM 1759 N N . CYS A 1 229 ? -5.211 -6.888 7.752 1.00 96.25 229 CYS A N 1
ATOM 1760 C CA . CYS A 1 229 ? -4.972 -6.309 6.435 1.00 96.25 229 CYS A CA 1
ATOM 1761 C C . CYS A 1 229 ? -3.964 -5.156 6.488 1.00 96.25 229 CYS A C 1
ATOM 1763 O O . CYS A 1 229 ? -3.048 -5.104 5.666 1.00 96.25 229 CYS A O 1
ATOM 1765 N N . ILE A 1 230 ? -4.093 -4.262 7.474 1.00 96.25 230 ILE A N 1
ATOM 1766 C CA . ILE A 1 230 ? -3.169 -3.138 7.657 1.00 96.25 230 ILE A CA 1
ATOM 1767 C C . ILE A 1 230 ? -1.768 -3.646 8.021 1.00 96.25 230 ILE A C 1
ATOM 1769 O O . ILE A 1 230 ? -0.790 -3.240 7.394 1.00 96.25 230 ILE A O 1
ATOM 1773 N N . SER A 1 231 ? -1.663 -4.585 8.964 1.00 95.31 231 SER A N 1
ATOM 1774 C CA . SER A 1 231 ? -0.392 -5.212 9.338 1.00 95.31 231 SER A CA 1
ATOM 1775 C C . SER A 1 231 ? 0.304 -5.855 8.139 1.00 95.31 231 SER A C 1
ATOM 1777 O O . SER A 1 231 ? 1.497 -5.643 7.919 1.00 95.31 231 SER A O 1
ATOM 1779 N N . ARG A 1 232 ? -0.435 -6.614 7.320 1.00 96.25 232 ARG A N 1
ATOM 1780 C CA . ARG A 1 232 ? 0.108 -7.229 6.101 1.00 96.25 232 ARG A CA 1
ATOM 1781 C C . ARG A 1 232 ? 0.524 -6.192 5.067 1.00 96.25 232 ARG A C 1
ATOM 1783 O O . ARG A 1 232 ? 1.556 -6.377 4.431 1.00 96.25 232 ARG A O 1
ATOM 1790 N N . LEU A 1 233 ? -0.226 -5.104 4.918 1.00 96.88 233 LEU A N 1
ATOM 1791 C CA . LEU A 1 233 ? 0.115 -4.017 4.002 1.00 96.88 233 LEU A CA 1
ATOM 1792 C C . LEU A 1 233 ? 1.440 -3.363 4.405 1.00 96.88 233 LEU A C 1
ATOM 1794 O O . LEU A 1 233 ? 2.310 -3.156 3.555 1.00 96.88 233 LEU A O 1
ATOM 1798 N N . MET A 1 234 ? 1.619 -3.086 5.699 1.00 95.62 234 MET A N 1
ATOM 1799 C CA . MET A 1 234 ? 2.870 -2.544 6.232 1.00 95.62 234 MET A CA 1
ATOM 1800 C C . MET A 1 234 ? 4.038 -3.502 5.977 1.00 95.62 234 MET A C 1
ATOM 1802 O O . MET A 1 234 ? 5.070 -3.077 5.468 1.00 95.62 234 MET A O 1
ATOM 1806 N N . GLN A 1 235 ? 3.858 -4.800 6.235 1.00 94.62 235 GLN A N 1
ATOM 1807 C CA . GLN A 1 235 ? 4.888 -5.817 5.987 1.00 94.62 235 GLN A CA 1
ATOM 1808 C C . GLN A 1 235 ? 5.285 -5.911 4.506 1.00 94.62 235 GLN A C 1
ATOM 1810 O O . GLN A 1 235 ? 6.470 -5.913 4.190 1.00 94.62 235 GLN A O 1
ATOM 1815 N N . GLU A 1 236 ? 4.326 -5.947 3.576 1.00 95.50 236 GLU A N 1
ATOM 1816 C CA . GLU A 1 236 ? 4.642 -5.993 2.138 1.00 95.50 236 GLU A CA 1
ATOM 1817 C C . GLU A 1 236 ? 5.327 -4.700 1.663 1.00 95.50 236 GLU A C 1
ATOM 1819 O O . GLU A 1 236 ? 6.198 -4.741 0.795 1.00 95.50 236 GLU A O 1
ATOM 1824 N N . THR A 1 237 ? 4.999 -3.556 2.271 1.00 93.06 237 THR A N 1
ATOM 1825 C CA . THR A 1 237 ? 5.697 -2.288 2.014 1.00 93.06 237 THR A CA 1
ATOM 1826 C C . THR A 1 237 ? 7.154 -2.362 2.477 1.00 93.06 237 THR A C 1
ATOM 1828 O O . THR A 1 237 ? 8.050 -1.977 1.730 1.00 93.06 237 THR A O 1
ATOM 1831 N N . VAL A 1 238 ? 7.416 -2.916 3.666 1.00 90.44 238 VAL A N 1
ATOM 1832 C CA . VAL A 1 238 ? 8.782 -3.168 4.157 1.00 90.44 238 VAL A CA 1
ATOM 1833 C C . VAL A 1 238 ? 9.531 -4.110 3.208 1.00 90.44 238 VAL A C 1
ATOM 1835 O O . VAL A 1 238 ? 10.679 -3.836 2.861 1.00 90.44 238 VAL A O 1
ATOM 1838 N N . CYS A 1 239 ? 8.883 -5.169 2.706 1.00 90.31 239 CYS A N 1
ATOM 1839 C CA . CYS A 1 239 ? 9.481 -6.068 1.713 1.00 90.31 239 CYS A CA 1
ATOM 1840 C C . CYS A 1 239 ? 9.889 -5.338 0.424 1.00 90.31 239 CYS A C 1
ATOM 1842 O O . CYS A 1 239 ? 10.976 -5.590 -0.095 1.00 90.31 239 CYS A O 1
ATOM 1844 N N . ILE A 1 240 ? 9.058 -4.415 -0.074 1.00 88.38 240 ILE A N 1
ATOM 1845 C CA . ILE A 1 240 ? 9.389 -3.586 -1.244 1.00 88.38 240 ILE A CA 1
ATOM 1846 C C . ILE A 1 240 ? 10.634 -2.740 -0.970 1.00 88.38 240 ILE A C 1
ATOM 1848 O O . ILE A 1 240 ? 11.570 -2.742 -1.772 1.00 88.38 240 ILE A O 1
ATOM 1852 N N . MET A 1 241 ? 10.667 -2.049 0.171 1.00 85.19 241 MET A N 1
ATOM 1853 C CA . MET A 1 241 ? 11.791 -1.184 0.539 1.00 85.19 241 MET A CA 1
ATOM 1854 C C . MET A 1 241 ? 13.094 -1.977 0.704 1.00 85.19 241 MET A C 1
ATOM 1856 O O . MET A 1 241 ? 14.146 -1.550 0.220 1.00 85.19 241 MET A O 1
ATOM 1860 N N . ALA A 1 242 ? 13.028 -3.160 1.317 1.00 83.31 242 ALA A N 1
ATOM 1861 C CA . ALA A 1 242 ? 14.167 -4.060 1.456 1.00 83.31 242 ALA A CA 1
ATOM 1862 C C . ALA A 1 242 ? 14.674 -4.559 0.091 1.00 83.31 242 ALA A C 1
ATOM 1864 O O . ALA A 1 242 ? 15.868 -4.499 -0.194 1.00 83.31 242 ALA A O 1
ATOM 1865 N N . GLU A 1 243 ? 13.785 -5.008 -0.798 1.00 81.94 243 GLU A N 1
ATOM 1866 C CA . GLU A 1 243 ? 14.196 -5.535 -2.106 1.00 81.94 243 GLU A CA 1
ATOM 1867 C C . GLU A 1 243 ? 14.815 -4.439 -2.998 1.00 81.94 243 GLU A C 1
ATOM 1869 O O . GLU A 1 243 ? 15.795 -4.701 -3.697 1.00 81.94 243 GLU A O 1
ATOM 1874 N N . ILE A 1 244 ? 14.326 -3.193 -2.936 1.00 76.88 244 ILE A N 1
ATOM 1875 C CA . ILE A 1 244 ? 14.909 -2.060 -3.683 1.00 76.88 244 ILE A CA 1
ATOM 1876 C C . ILE A 1 244 ? 16.291 -1.677 -3.141 1.00 76.88 244 ILE A C 1
ATOM 1878 O O . ILE A 1 244 ? 17.213 -1.417 -3.917 1.00 76.88 244 ILE A O 1
ATOM 1882 N N . THR A 1 245 ? 16.460 -1.656 -1.818 1.00 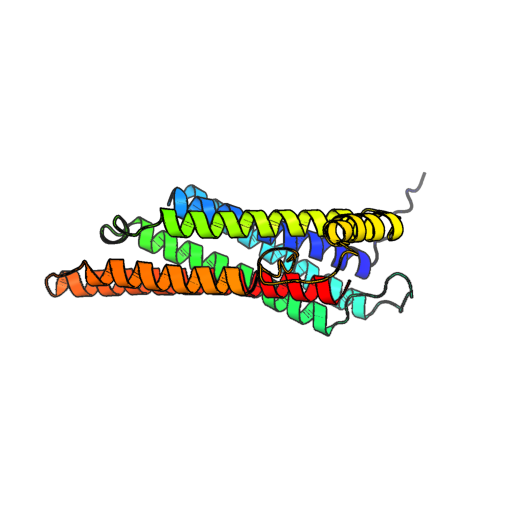69.00 245 THR A N 1
ATOM 1883 C CA . THR A 1 245 ? 17.740 -1.298 -1.184 1.00 69.00 245 THR A CA 1
ATOM 1884 C C . THR A 1 245 ? 18.807 -2.382 -1.344 1.00 69.00 245 THR A C 1
ATOM 1886 O O . THR A 1 245 ? 19.980 -2.048 -1.461 1.00 69.00 245 THR A O 1
ATOM 1889 N N . HIS A 1 246 ? 18.430 -3.661 -1.428 1.00 62.16 246 HIS A N 1
ATOM 1890 C CA . HIS A 1 246 ? 19.365 -4.759 -1.709 1.00 62.16 246 HIS A CA 1
ATOM 1891 C C . HIS A 1 246 ? 19.808 -4.851 -3.178 1.00 62.16 246 HIS A C 1
ATOM 1893 O O . HIS A 1 246 ? 20.823 -5.485 -3.469 1.00 62.16 246 HIS A O 1
ATOM 1899 N N . THR A 1 247 ? 19.044 -4.271 -4.108 1.00 52.47 247 THR A N 1
ATOM 1900 C CA . THR A 1 247 ? 19.296 -4.369 -5.557 1.00 52.47 247 THR A CA 1
ATOM 1901 C C . THR A 1 247 ? 19.946 -3.126 -6.173 1.00 52.47 247 THR A C 1
ATOM 1903 O O . THR A 1 247 ? 20.343 -3.189 -7.341 1.00 52.47 247 THR A O 1
ATOM 1906 N N . SER A 1 248 ? 20.068 -2.034 -5.408 1.00 46.84 248 SER A N 1
ATOM 1907 C CA . SER A 1 248 ? 20.683 -0.753 -5.806 1.00 46.84 248 SER A CA 1
ATOM 1908 C C . SER A 1 248 ? 22.149 -0.662 -5.389 1.00 46.84 248 SER A C 1
ATOM 1910 O O . SER A 1 248 ? 22.951 -0.156 -6.206 1.00 46.84 248 SER A O 1
#

Foldseek 3Di:
DDDPPDDDALLVQLVVLLLQLLVLLLQLLVLLLVCLVVLDPVSLVSNLVSLVSNVVSLVSNVVSLVRNVPDDDDPVSDHQPPVLSVLLSVLSVLLSVLSVLLSVLSVVLSPAPLNVPQPSVVLSVLSVVQSVLSVQLSVVVVVVVPDPPPPVVVVVVVVVVVVDDDPDDDDDDDDDPPPDSGQDPVSLVVLLVVLVVSLVVSLVPDDDDDVSVVSSVVNSVSSVSNSVSVSSNSVSSNVNSVSVVVRD

Solvent-accessible surface area (backbone atoms only — not comparable to full-atom values): 13799 Å² total; per-residue (Å²): 134,86,81,84,78,75,80,81,52,36,52,58,50,24,53,52,28,49,53,52,32,52,53,26,49,49,50,29,51,53,28,47,36,48,25,57,70,67,57,37,73,67,37,40,51,49,27,52,53,33,27,54,52,27,45,55,30,48,57,50,25,53,53,23,43,60,51,31,74,72,49,82,90,45,90,92,60,67,65,79,54,70,67,59,49,52,51,44,51,52,32,54,51,49,39,32,53,34,52,53,52,42,43,52,37,52,56,63,44,65,76,38,79,79,53,73,77,52,72,45,69,60,55,34,51,53,48,46,57,43,43,54,31,40,49,56,34,54,54,49,52,51,56,61,76,70,48,101,41,68,67,59,51,53,48,50,56,41,54,68,48,57,81,66,73,75,97,68,82,90,82,80,88,80,82,88,77,77,85,67,87,32,52,44,69,67,56,29,50,51,48,44,54,52,48,52,53,53,52,47,56,57,53,73,73,64,82,72,59,76,75,56,44,54,60,47,50,52,51,52,48,41,51,49,54,37,48,50,33,53,32,51,37,45,45,35,50,28,51,43,51,50,55,53,65,77,71,108

Nearest PDB structures (foldseek):
  1xwm-assembly1_A-2  TM=6.948E-01  e=9.861E-02  Geobacillus stearothermophilus
  7fda-assembly1_T  TM=3.000E-01  e=1.100E+00  Saccharomyces cerevisiae S288C
  8f7n-assembly1_A-2  TM=2.533E-01  e=1.324E+00  Sinorhizobium meliloti

Secondary structure (DSSP, 8-state):
-----PPPPHHHHHHHHHHHHHHHHHHHHHHHHHHHHH--HHHHHHHHHHHHHHHHHHHHHHHHHHHHHHS---GGGPPPPHHHHHHHHHHHHHHHHHHHHHHHHHHHHHT-GGGGGS-HHHHHHHHHHHHHHHHHHHHHHHHHHH-S-HHHHHHHHHHHHTT-----------------SSS-HHHHHHHHHHHHHHHHHHHHT----HHHHHHHHHHHHHHHHHHHHHHHHHHHHHHHHHHHHHH-

pLDDT: mean 77.61, std 19.61, range [32.84, 98.19]

Radius of gyration: 22.02 Å; Cα contacts (8 Å, |Δi|>4): 205; chains: 1; bounding box: 67×32×68 Å

Sequence (248 aa):
GEILIKPARATTLARTELSRCLDAVVDCVGSLVLCCEQKSQQEMSKLRSKQAKLKSHVEALERFTAEALTEPNIPFLRPLNAVSYNKLLGSFSKISDLCLYVCEELKNLSGAESAVGFPWDSITRDLKAFQEKLHSSVKCLEEITSTKSLARIQKELQKRKICHDVEAGTNSNDNQSNMELGPSQDDAERFSVSFVMLLKEATDKISGSTAEEVFKSETALCLSSLGFCISRLMQETVCIMAEITHTS

Organism: Noccaea caerulescens (NCBI:txid107243)